Protein AF-A0A8T4GYE0-F1 (afdb_monomer_lite)

Structure (mmCIF, N/CA/C/O backbone):
data_AF-A0A8T4GYE0-F1
#
_entry.id   AF-A0A8T4GYE0-F1
#
loop_
_atom_site.group_PDB
_atom_site.id
_atom_site.type_symbol
_atom_site.label_atom_id
_atom_site.label_alt_id
_atom_site.label_comp_id
_atom_site.label_asym_id
_atom_site.label_entity_id
_atom_site.label_seq_id
_atom_site.pdbx_PDB_ins_code
_atom_site.Cartn_x
_atom_site.Cartn_y
_atom_site.Cartn_z
_atom_site.occupancy
_atom_site.B_iso_or_equiv
_atom_site.auth_seq_id
_atom_site.auth_comp_id
_atom_site.auth_asym_id
_atom_site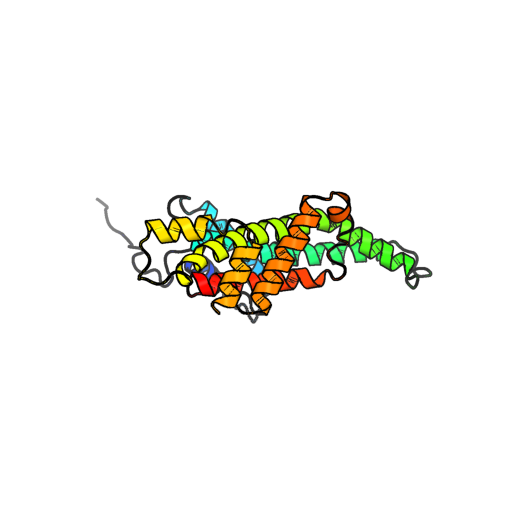.auth_atom_id
_atom_site.pdbx_PDB_model_num
ATOM 1 N N . MET A 1 1 ? -53.471 17.411 -6.008 1.00 41.09 1 MET A N 1
ATOM 2 C CA . MET A 1 1 ? -54.136 16.739 -7.132 1.00 41.09 1 MET A CA 1
ATOM 3 C C . MET A 1 1 ? -53.246 16.903 -8.352 1.00 41.09 1 MET A C 1
ATOM 5 O O . MET A 1 1 ? -53.321 17.937 -9.009 1.00 41.09 1 MET A O 1
ATOM 9 N N . ASP A 1 2 ? -52.316 15.998 -8.626 1.00 43.53 2 ASP A N 1
ATOM 10 C CA . ASP A 1 2 ? -51.990 14.760 -7.894 1.00 43.53 2 ASP A CA 1
ATOM 11 C C . ASP A 1 2 ? -50.452 14.740 -7.711 1.00 43.53 2 ASP A C 1
ATOM 13 O O . ASP A 1 2 ? -49.749 15.198 -8.613 1.00 43.53 2 ASP A O 1
ATOM 17 N N . ASP A 1 3 ? -49.844 14.447 -6.555 1.00 43.72 3 ASP A N 1
ATOM 18 C CA . ASP A 1 3 ? -50.162 13.545 -5.423 1.00 43.72 3 ASP A CA 1
ATOM 19 C C . ASP A 1 3 ? -49.924 12.059 -5.805 1.00 43.72 3 ASP A C 1
ATOM 21 O O . ASP A 1 3 ? -50.331 11.667 -6.893 1.00 43.72 3 ASP A O 1
ATOM 25 N N . ASP A 1 4 ? -49.309 11.252 -4.914 1.00 42.09 4 ASP A N 1
ATOM 26 C CA . ASP A 1 4 ? -48.912 9.823 -5.092 1.00 42.09 4 ASP A CA 1
ATOM 27 C C . ASP A 1 4 ? -47.858 9.529 -6.205 1.00 42.09 4 ASP A C 1
ATOM 29 O O . ASP A 1 4 ? -48.049 9.912 -7.353 1.00 42.09 4 ASP A O 1
ATOM 33 N N . ARG A 1 5 ? -46.743 8.788 -6.032 1.00 40.75 5 ARG A N 1
ATOM 34 C CA . ARG A 1 5 ? -46.023 8.094 -4.923 1.00 40.75 5 ARG A CA 1
ATOM 35 C C . ARG A 1 5 ? -44.501 8.238 -5.205 1.00 40.75 5 ARG A C 1
ATOM 37 O O . ARG A 1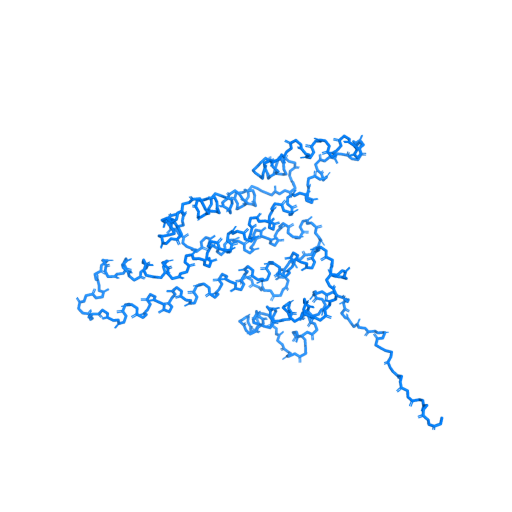 5 ? -44.157 8.489 -6.355 1.00 40.75 5 ARG A O 1
ATOM 44 N N . GLN A 1 6 ? -43.533 8.213 -4.285 1.00 45.72 6 GLN A N 1
ATOM 45 C CA . GLN A 1 6 ? -43.269 7.386 -3.092 1.00 45.72 6 GLN A CA 1
ATOM 46 C C . GLN A 1 6 ? -42.737 5.962 -3.385 1.00 45.72 6 GLN A C 1
ATOM 48 O O . GLN A 1 6 ? -43.514 5.058 -3.664 1.00 45.72 6 GLN A O 1
ATOM 53 N N . GLU A 1 7 ? -41.417 5.825 -3.252 1.00 34.25 7 GLU A N 1
ATOM 54 C CA . GLU A 1 7 ? -40.578 4.692 -2.803 1.00 34.25 7 GLU A CA 1
ATOM 55 C C . GLU A 1 7 ? -39.367 5.463 -2.207 1.00 34.25 7 GLU A C 1
ATOM 57 O O . GLU A 1 7 ? -38.762 6.261 -2.917 1.00 34.25 7 GLU A O 1
ATOM 62 N N . ASP A 1 8 ? -39.184 5.624 -0.890 1.00 40.47 8 ASP A N 1
ATOM 63 C CA . ASP A 1 8 ? -38.889 4.616 0.145 1.00 40.47 8 ASP A CA 1
ATOM 64 C C . ASP A 1 8 ? -37.798 3.623 -0.295 1.00 40.47 8 ASP A C 1
ATOM 66 O O . ASP A 1 8 ? -38.023 2.422 -0.370 1.00 40.47 8 ASP A O 1
ATOM 70 N N . ASP A 1 9 ? -36.580 4.140 -0.514 1.00 40.44 9 ASP A N 1
ATOM 71 C CA . ASP A 1 9 ? -35.322 3.362 -0.573 1.00 40.44 9 ASP A CA 1
ATOM 72 C C . ASP A 1 9 ? -34.879 2.899 0.841 1.00 40.44 9 ASP A C 1
ATOM 74 O O . ASP A 1 9 ? -33.711 2.938 1.228 1.00 40.44 9 ASP A O 1
ATOM 78 N N . SER A 1 10 ? -35.843 2.477 1.664 1.00 46.28 10 SER A N 1
ATOM 79 C CA . SER A 1 10 ? -35.623 1.941 3.009 1.00 46.28 10 SER A CA 1
ATOM 80 C C . SER A 1 10 ? -35.606 0.410 2.991 1.00 46.28 10 SER A C 1
ATOM 82 O O . SER A 1 10 ? -36.453 -0.208 3.627 1.00 46.28 10 SER A O 1
ATOM 84 N N . ASP A 1 11 ? -34.691 -0.170 2.211 1.00 42.91 11 ASP A N 1
ATOM 85 C CA . ASP A 1 11 ? -34.199 -1.559 2.312 1.00 42.91 11 ASP A CA 1
ATOM 86 C C . ASP A 1 11 ? -33.058 -1.761 1.284 1.00 42.91 11 ASP A C 1
ATOM 88 O O . ASP A 1 11 ? -33.163 -2.524 0.323 1.00 42.91 11 ASP A O 1
ATOM 92 N N . SER A 1 12 ? -31.940 -1.046 1.468 1.00 54.72 12 SER A N 1
ATOM 93 C CA . SER A 1 12 ? -30.690 -1.416 0.792 1.00 54.72 12 SER A CA 1
ATOM 94 C C . SER A 1 12 ? -30.214 -2.762 1.346 1.00 54.72 12 SER A C 1
ATOM 96 O O . SER A 1 12 ? -29.983 -2.886 2.547 1.00 54.72 12 SER A O 1
ATOM 98 N N . GLU A 1 13 ? -30.038 -3.764 0.479 1.00 76.56 13 GLU A N 1
ATOM 99 C CA . GLU A 1 13 ? -29.434 -5.064 0.837 1.00 76.56 13 GLU A CA 1
ATOM 100 C C . GLU A 1 13 ? -27.974 -4.915 1.313 1.00 76.56 13 GLU A C 1
ATOM 102 O O . GLU A 1 13 ? -27.438 -5.775 2.012 1.00 76.56 13 GLU A O 1
ATOM 107 N N . TYR A 1 14 ? -27.349 -3.790 0.964 1.00 79.62 14 TYR A N 1
ATOM 108 C CA . TYR A 1 14 ? -25.969 -3.440 1.269 1.00 79.62 14 TYR A CA 1
ATOM 109 C C . TYR A 1 14 ? -25.906 -2.396 2.389 1.00 79.62 14 TYR A C 1
ATOM 111 O O . TYR A 1 14 ? -26.784 -1.525 2.447 1.00 79.62 14 TYR A O 1
ATOM 119 N N . PRO A 1 15 ? -24.876 -2.430 3.254 1.00 79.75 15 PRO A N 1
ATOM 120 C CA . PRO A 1 15 ? -24.679 -1.371 4.232 1.00 79.75 15 PRO A CA 1
ATOM 121 C C . PRO A 1 15 ? -24.452 -0.016 3.525 1.00 79.75 15 PRO A C 1
ATOM 123 O O . PRO A 1 15 ? -23.982 0.011 2.383 1.00 79.75 15 PRO A O 1
ATOM 126 N N . PRO A 1 16 ? -24.825 1.112 4.156 1.00 87.06 16 PRO A N 1
ATOM 127 C CA . PRO A 1 16 ? -24.768 2.444 3.551 1.00 87.06 16 PRO A CA 1
ATOM 128 C C . PRO A 1 16 ? -23.353 3.049 3.625 1.00 87.06 16 PRO A C 1
ATOM 130 O O . PRO A 1 16 ? -23.202 4.209 3.990 1.00 87.06 16 PRO A O 1
ATOM 133 N N . ASP A 1 17 ? -22.340 2.246 3.306 1.00 91.31 17 ASP A N 1
ATOM 134 C CA . ASP A 1 17 ? -20.914 2.570 3.391 1.00 91.31 17 ASP A CA 1
ATOM 135 C C . ASP A 1 17 ? -20.187 2.258 2.068 1.00 91.31 17 ASP A C 1
ATOM 137 O O . ASP A 1 17 ? -20.778 1.742 1.109 1.00 91.31 17 ASP A O 1
ATOM 141 N N . VAL A 1 18 ? -18.888 2.549 1.999 1.00 92.31 18 VAL A N 1
ATOM 142 C CA . VAL A 1 18 ? -18.060 2.290 0.814 1.00 92.31 18 VAL A CA 1
ATOM 143 C C . VAL A 1 18 ? -17.979 0.802 0.440 1.00 92.31 18 VAL A C 1
ATOM 145 O O . VAL A 1 18 ? -17.949 0.483 -0.752 1.00 92.31 18 VAL A O 1
ATOM 148 N N . HIS A 1 19 ? -17.998 -0.122 1.407 1.00 90.94 19 HIS A N 1
ATOM 149 C CA . HIS A 1 19 ? -17.932 -1.566 1.147 1.00 90.94 19 HIS A CA 1
ATOM 150 C C . HIS A 1 19 ? -19.237 -2.044 0.498 1.00 90.94 19 HIS A C 1
ATOM 152 O O . HIS A 1 19 ? -19.215 -2.740 -0.522 1.00 90.94 19 HIS A O 1
ATOM 158 N N . GLY A 1 20 ? -20.378 -1.618 1.042 1.00 89.94 20 GLY A N 1
ATOM 159 C CA . GLY A 1 20 ? -21.702 -1.856 0.483 1.00 89.94 20 GLY A CA 1
ATOM 160 C C . GLY A 1 20 ? -21.889 -1.195 -0.879 1.00 89.94 20 GLY A C 1
ATOM 161 O O . GLY A 1 20 ? -22.417 -1.829 -1.798 1.00 89.94 20 GLY A O 1
ATOM 162 N N . TYR A 1 21 ? -21.381 0.027 -1.063 1.00 91.94 21 TYR A N 1
ATOM 163 C CA . TYR A 1 21 ? -21.394 0.703 -2.358 1.00 91.94 21 TYR A CA 1
ATOM 164 C C . TYR A 1 21 ? -20.615 -0.093 -3.411 1.00 91.94 21 TYR A C 1
ATOM 166 O O . TYR A 1 21 ? -21.188 -0.440 -4.446 1.00 91.94 21 TYR A O 1
ATOM 174 N N . VAL A 1 22 ? -19.354 -0.449 -3.141 1.00 91.69 22 VAL A N 1
ATOM 175 C CA . VAL A 1 22 ? -18.510 -1.249 -4.049 1.00 91.69 22 VAL A CA 1
ATOM 176 C C . VAL A 1 22 ? -19.168 -2.588 -4.376 1.00 91.69 22 VAL A C 1
ATOM 178 O O . VAL A 1 22 ? -19.291 -2.940 -5.552 1.00 91.69 22 VAL A O 1
ATOM 181 N N . ARG A 1 23 ? -19.675 -3.300 -3.366 1.00 89.31 23 ARG A N 1
ATOM 182 C CA . ARG A 1 23 ? -20.363 -4.580 -3.559 1.00 89.31 23 ARG A CA 1
ATOM 183 C C . ARG A 1 23 ? -21.599 -4.444 -4.449 1.00 89.31 23 ARG A C 1
ATOM 185 O O . ARG A 1 23 ? -21.742 -5.194 -5.411 1.00 89.31 23 ARG A O 1
ATOM 192 N N . SER A 1 24 ? -22.434 -3.429 -4.215 1.00 91.62 24 SER A N 1
ATOM 193 C CA . SER A 1 24 ? -23.618 -3.155 -5.044 1.00 91.62 24 SER A CA 1
ATOM 194 C C . SER A 1 24 ? -23.276 -2.846 -6.512 1.00 91.62 24 SER A C 1
ATOM 196 O O . SER A 1 24 ? -24.117 -3.026 -7.398 1.00 91.62 24 SER A O 1
ATOM 198 N N . ARG A 1 25 ? -22.051 -2.370 -6.792 1.00 91.88 25 ARG A N 1
ATOM 199 C CA . ARG A 1 25 ? -21.543 -2.149 -8.154 1.00 91.88 25 ARG A CA 1
ATOM 200 C C . ARG A 1 25 ? -21.067 -3.456 -8.789 1.00 91.88 25 ARG A C 1
ATOM 202 O O . ARG A 1 25 ? -21.468 -3.714 -9.922 1.00 91.88 25 ARG A O 1
ATOM 209 N N . LEU A 1 26 ? -20.297 -4.278 -8.072 1.00 89.62 26 LEU A N 1
ATOM 210 C CA . LEU A 1 26 ? -19.863 -5.610 -8.527 1.00 89.62 26 LEU A CA 1
ATOM 211 C C . LEU A 1 26 ? -21.066 -6.502 -8.875 1.00 89.62 26 LEU A C 1
ATOM 213 O O . LEU A 1 26 ? -21.168 -6.984 -10.005 1.00 89.62 26 LEU A O 1
ATOM 217 N N . ASP A 1 27 ? -22.033 -6.615 -7.958 1.00 89.62 27 ASP A N 1
ATOM 218 C CA . ASP A 1 27 ? -23.248 -7.424 -8.139 1.00 89.62 27 ASP A CA 1
ATOM 219 C C . ASP A 1 27 ? -24.117 -6.922 -9.313 1.00 89.62 27 ASP A C 1
ATOM 221 O O . ASP A 1 27 ? -24.745 -7.715 -10.018 1.00 89.62 27 ASP A O 1
ATOM 225 N N . ARG A 1 28 ? -24.130 -5.605 -9.579 1.00 90.62 28 ARG A N 1
ATOM 226 C CA . ARG A 1 28 ? -24.882 -4.997 -10.695 1.00 90.62 28 ARG A CA 1
ATOM 227 C C . ARG A 1 28 ? -24.269 -5.274 -12.065 1.00 90.62 28 ARG A C 1
ATOM 229 O O . ARG A 1 28 ? -25.018 -5.488 -13.016 1.00 90.62 28 ARG A O 1
ATOM 236 N N . GLU A 1 29 ? -22.944 -5.233 -12.174 1.00 89.81 29 GLU A N 1
ATOM 237 C CA . GLU A 1 29 ? -22.233 -5.576 -13.416 1.00 89.81 29 GLU A CA 1
ATOM 238 C C . GLU A 1 29 ? -22.075 -7.104 -13.580 1.00 89.81 29 GLU A C 1
ATOM 240 O O . GLU A 1 29 ? -21.721 -7.582 -14.657 1.00 89.81 29 GLU A O 1
ATOM 245 N N . GLY A 1 30 ? -22.383 -7.885 -12.535 1.00 86.44 30 GLY A N 1
ATOM 246 C CA . GLY A 1 30 ? -22.263 -9.344 -12.528 1.00 86.44 30 GLY A CA 1
ATOM 247 C C . GLY A 1 30 ? -20.813 -9.831 -12.488 1.00 86.44 30 GLY A C 1
ATOM 248 O O . GLY A 1 30 ? -20.533 -10.937 -12.954 1.00 86.44 30 GLY A O 1
ATOM 249 N N . LEU A 1 31 ? -19.895 -9.005 -11.975 1.00 85.19 31 LEU A N 1
ATOM 250 C CA . LEU A 1 31 ? -18.472 -9.320 -11.895 1.00 85.19 31 LEU A CA 1
ATOM 251 C C . LEU A 1 31 ? -18.155 -10.070 -10.601 1.00 85.19 31 LEU A C 1
ATOM 253 O O . LEU A 1 31 ? -18.397 -9.575 -9.504 1.00 85.19 31 LEU A O 1
ATOM 257 N N . ASN A 1 32 ? -17.559 -11.251 -10.756 1.00 76.94 32 ASN A N 1
ATOM 258 C CA . ASN A 1 32 ? -16.949 -12.009 -9.673 1.00 76.94 32 ASN A CA 1
ATOM 259 C C . ASN A 1 32 ? -15.428 -11.802 -9.701 1.00 76.94 32 ASN A C 1
ATOM 261 O O . ASN A 1 32 ? -14.797 -11.897 -10.757 1.00 76.94 32 ASN A O 1
ATOM 265 N N . THR A 1 33 ? -14.853 -11.544 -8.534 1.00 73.94 33 THR A N 1
ATOM 266 C CA . THR A 1 33 ? -13.449 -11.170 -8.327 1.00 73.94 33 THR A CA 1
ATOM 267 C C . THR A 1 33 ? -12.506 -12.301 -8.724 1.00 73.94 33 THR A C 1
ATOM 269 O O . THR A 1 33 ? -11.499 -12.053 -9.379 1.00 73.94 33 THR A O 1
ATOM 272 N N . SER A 1 34 ? -12.893 -13.551 -8.460 1.00 76.25 34 SER A N 1
ATOM 273 C CA . SER A 1 34 ? -12.111 -14.733 -8.838 1.00 76.25 34 SER A CA 1
ATOM 274 C C . SER A 1 34 ? -12.220 -15.104 -10.330 1.00 76.25 34 SER A C 1
ATOM 276 O O . SER A 1 34 ? -11.340 -15.785 -10.854 1.00 76.25 34 SER A O 1
ATOM 278 N N . ASP A 1 35 ? -13.288 -14.689 -11.028 1.00 79.19 35 ASP A N 1
ATOM 279 C CA . ASP A 1 35 ? -13.499 -15.008 -12.455 1.00 79.19 35 ASP A CA 1
ATOM 280 C C . ASP A 1 35 ? -12.916 -13.929 -13.389 1.00 79.19 35 ASP A C 1
ATOM 282 O O . ASP A 1 35 ? -12.396 -14.246 -14.461 1.00 79.19 35 ASP A O 1
ATOM 286 N N . HIS A 1 36 ? -12.993 -12.655 -12.986 1.00 81.00 36 HIS A N 1
ATOM 287 C CA . HIS A 1 36 ? -12.570 -11.490 -13.772 1.00 81.00 36 HIS A CA 1
ATOM 288 C C . HIS A 1 36 ? -11.758 -10.482 -12.923 1.00 81.00 36 HIS A C 1
ATOM 290 O O . HIS A 1 36 ? -12.155 -9.320 -12.812 1.00 81.00 36 HIS A O 1
ATOM 296 N N . PRO A 1 37 ? -10.606 -10.872 -12.337 1.00 77.88 37 PRO A N 1
ATOM 297 C CA . PRO A 1 37 ? -9.916 -10.084 -11.304 1.00 77.88 37 PRO A CA 1
ATOM 298 C C . PRO A 1 37 ? -9.511 -8.672 -11.745 1.00 77.88 37 PRO A C 1
ATOM 300 O O . PRO A 1 37 ? -9.660 -7.724 -10.979 1.00 77.88 37 PRO A O 1
ATOM 303 N N . ARG A 1 38 ? -9.063 -8.492 -12.997 1.00 78.88 38 ARG A N 1
ATOM 304 C CA . ARG A 1 38 ? -8.711 -7.160 -13.527 1.00 78.88 38 ARG A CA 1
ATOM 305 C C . ARG A 1 38 ? -9.936 -6.256 -13.694 1.00 78.88 38 ARG A C 1
ATOM 307 O O . ARG A 1 38 ? -9.927 -5.132 -13.214 1.00 78.88 38 ARG A O 1
ATOM 314 N N . GLU A 1 39 ? -11.004 -6.762 -14.314 1.00 85.44 39 GLU A N 1
ATOM 315 C CA . GLU A 1 39 ? -12.244 -5.995 -14.525 1.00 85.44 39 GLU A CA 1
ATOM 316 C C . GLU A 1 39 ? -12.942 -5.672 -13.192 1.00 85.44 39 GLU A C 1
ATOM 318 O O . GLU A 1 39 ? -13.525 -4.599 -13.037 1.00 85.44 39 GLU A O 1
ATOM 323 N N . ALA A 1 40 ? -12.853 -6.580 -12.213 1.00 86.12 40 ALA A N 1
ATOM 324 C CA . ALA A 1 40 ? -13.320 -6.350 -10.852 1.00 86.12 40 ALA A CA 1
ATOM 325 C C . ALA A 1 40 ? -12.488 -5.266 -10.145 1.00 86.12 40 ALA A C 1
ATOM 327 O O . ALA A 1 40 ? -13.076 -4.338 -9.597 1.00 86.12 40 ALA A O 1
ATOM 328 N N . SER A 1 41 ? -11.153 -5.328 -10.213 1.00 85.06 41 SER A N 1
ATOM 329 C CA . SER A 1 41 ? -10.251 -4.316 -9.637 1.00 85.06 41 SER A CA 1
ATOM 330 C C . SER A 1 41 ? -10.512 -2.912 -10.206 1.00 85.06 41 SER A C 1
ATOM 332 O O . SER A 1 41 ? -10.742 -1.972 -9.443 1.00 85.06 41 SER A O 1
ATOM 334 N N . ASP A 1 42 ? -10.625 -2.786 -11.536 1.00 87.81 42 ASP A N 1
ATOM 335 C CA . ASP A 1 42 ? -10.986 -1.530 -12.215 1.00 87.81 42 ASP A CA 1
ATOM 336 C C . ASP A 1 42 ? -12.343 -0.978 -11.727 1.00 87.81 42 ASP A C 1
ATOM 338 O O . ASP A 1 42 ? -12.527 0.234 -11.562 1.00 87.81 42 ASP A O 1
ATOM 342 N N . LEU A 1 43 ? -13.326 -1.858 -11.492 1.00 91.12 43 LEU A N 1
ATOM 343 C CA . LEU A 1 43 ? -14.633 -1.458 -10.970 1.00 91.12 43 LEU A CA 1
ATOM 344 C C . LEU A 1 43 ? -14.575 -1.071 -9.486 1.00 91.12 43 LEU A C 1
ATOM 346 O O . LEU A 1 43 ? -15.289 -0.149 -9.092 1.00 91.12 43 LEU A O 1
ATOM 350 N N . ILE A 1 44 ? -13.738 -1.729 -8.681 1.00 91.75 44 ILE A N 1
ATOM 351 C CA . ILE A 1 44 ? -13.528 -1.430 -7.258 1.00 91.75 44 ILE A CA 1
ATOM 352 C C . ILE A 1 44 ? -12.862 -0.058 -7.095 1.00 91.75 44 ILE A C 1
ATOM 354 O O . ILE A 1 44 ? -13.404 0.775 -6.365 1.00 91.75 44 ILE A O 1
ATOM 358 N N . GLU A 1 45 ? -11.767 0.231 -7.815 1.00 90.56 45 GLU A N 1
ATOM 359 C CA . GLU A 1 45 ? -11.115 1.556 -7.802 1.00 90.56 45 GLU A CA 1
ATOM 360 C C . GLU A 1 45 ? -12.114 2.652 -8.190 1.00 90.56 45 GLU A C 1
ATOM 362 O O . GLU A 1 45 ? -12.251 3.679 -7.511 1.00 90.56 45 GLU A O 1
ATOM 367 N N . LYS A 1 46 ? -12.863 2.416 -9.272 1.00 92.88 46 LYS A N 1
ATOM 368 C CA . LYS A 1 46 ? -13.869 3.354 -9.757 1.00 92.88 46 LYS A CA 1
ATOM 369 C C . LYS A 1 46 ? -15.008 3.548 -8.763 1.00 92.88 46 LYS A C 1
ATOM 371 O O . LYS A 1 46 ? -15.438 4.680 -8.577 1.00 92.88 46 LYS A O 1
ATOM 376 N N . ALA A 1 47 ? -15.510 2.488 -8.136 1.00 92.88 47 ALA A N 1
ATOM 377 C CA . ALA A 1 47 ? -16.603 2.579 -7.175 1.00 92.88 47 ALA A CA 1
ATOM 378 C C . ALA A 1 47 ? -16.165 3.283 -5.880 1.00 92.88 47 ALA A C 1
ATOM 380 O O . ALA A 1 47 ? -16.885 4.157 -5.403 1.00 92.88 47 ALA A O 1
ATOM 381 N N . ALA A 1 48 ? -14.967 2.991 -5.367 1.00 92.19 48 ALA A N 1
ATOM 382 C CA . ALA A 1 48 ? -14.375 3.713 -4.239 1.00 92.19 48 ALA A CA 1
ATOM 383 C C . ALA A 1 48 ? -14.164 5.206 -4.567 1.00 92.19 48 ALA A C 1
ATOM 385 O O . ALA A 1 48 ? -14.452 6.076 -3.748 1.00 92.19 48 ALA A O 1
ATOM 386 N N . SER A 1 49 ? -13.734 5.520 -5.795 1.00 91.00 49 SER A N 1
ATOM 387 C CA . SER A 1 49 ? -13.571 6.902 -6.269 1.00 91.00 49 SER A CA 1
ATOM 388 C C . SER A 1 49 ? -14.905 7.634 -6.470 1.00 91.00 49 SER A C 1
ATOM 390 O O . SER A 1 49 ? -15.026 8.793 -6.076 1.00 91.00 49 SER A O 1
ATOM 392 N N . ASP A 1 50 ? -15.905 6.970 -7.063 1.00 92.94 50 ASP A N 1
ATOM 393 C CA . ASP A 1 50 ? -17.272 7.484 -7.229 1.00 92.94 50 ASP A CA 1
ATOM 394 C C . ASP A 1 50 ? -17.876 7.808 -5.844 1.00 92.94 50 ASP A C 1
ATOM 396 O O . ASP A 1 50 ? -18.468 8.872 -5.672 1.00 92.94 50 ASP A O 1
ATOM 400 N N . TYR A 1 51 ? -17.681 6.941 -4.840 1.00 92.81 51 TYR A N 1
ATOM 401 C CA . TYR A 1 51 ? -18.213 7.116 -3.482 1.00 92.81 51 TYR A CA 1
ATOM 402 C C . TYR A 1 51 ? -17.772 8.442 -2.835 1.00 92.81 51 TYR A C 1
ATOM 404 O O . TYR A 1 51 ? -18.620 9.240 -2.444 1.00 92.81 51 TYR A O 1
ATOM 412 N N . ILE A 1 52 ? -16.469 8.755 -2.845 1.00 88.94 52 ILE A N 1
ATOM 413 C CA . ILE A 1 52 ? -15.917 10.028 -2.320 1.00 88.94 52 ILE A CA 1
ATOM 414 C C . ILE A 1 52 ? -16.545 11.261 -2.989 1.00 88.94 52 ILE A C 1
ATOM 416 O O . ILE A 1 52 ? -16.621 12.333 -2.393 1.00 88.94 52 ILE A O 1
ATOM 420 N N . VAL A 1 53 ? -16.938 11.144 -4.260 1.00 88.44 53 VAL A N 1
ATOM 421 C CA . VAL A 1 53 ? -17.494 12.257 -5.043 1.00 88.44 53 VAL A CA 1
ATOM 422 C C . VAL A 1 53 ? -18.979 12.484 -4.742 1.00 88.44 53 VAL A C 1
ATOM 424 O O . VAL A 1 53 ? -19.460 13.608 -4.914 1.00 88.44 53 VAL A O 1
ATOM 427 N N . PHE A 1 54 ? -19.707 11.447 -4.318 1.00 87.81 54 PHE A N 1
ATOM 428 C CA . PHE A 1 54 ? -21.151 11.510 -4.073 1.00 87.81 54 PHE A CA 1
ATOM 429 C C . PHE A 1 54 ? -21.541 11.612 -2.591 1.00 87.81 54 PHE A C 1
ATOM 431 O O . PHE A 1 54 ? -22.603 12.170 -2.311 1.00 87.81 54 PHE A O 1
ATOM 438 N N . THR A 1 55 ? -20.705 11.133 -1.669 1.00 89.06 55 THR A N 1
ATOM 439 C CA . THR A 1 55 ? -20.913 11.218 -0.213 1.00 89.06 55 THR A CA 1
ATOM 440 C C . THR A 1 55 ? -20.370 12.541 0.342 1.00 89.06 55 THR A C 1
ATOM 442 O O . THR A 1 55 ? -19.363 13.062 -0.147 1.00 89.06 55 THR A O 1
ATOM 445 N N . ASP A 1 56 ? -21.020 13.130 1.354 1.00 86.12 56 ASP A N 1
ATOM 446 C CA . ASP A 1 56 ? -20.470 14.313 2.028 1.00 86.12 56 ASP A CA 1
ATOM 447 C C . ASP A 1 56 ? -19.210 13.913 2.818 1.00 86.12 56 ASP A C 1
ATOM 449 O O . ASP A 1 56 ? -19.202 12.922 3.542 1.00 86.12 56 ASP A O 1
ATOM 453 N N . ALA A 1 57 ? -18.129 14.690 2.719 1.00 83.69 57 ALA A N 1
ATOM 454 C CA . ALA A 1 57 ? -16.868 14.382 3.401 1.00 83.69 57 ALA A CA 1
ATOM 455 C C . ALA A 1 57 ? -16.979 14.331 4.942 1.00 83.69 57 ALA A C 1
ATOM 457 O O . ALA A 1 57 ? -16.055 13.844 5.594 1.00 83.69 57 ALA A O 1
ATOM 458 N N . SER A 1 58 ? -18.070 14.853 5.517 1.00 87.19 58 SER A N 1
ATOM 459 C CA . SER A 1 58 ? -18.414 14.747 6.942 1.00 87.19 58 SER A CA 1
ATOM 460 C C . SER A 1 58 ? -19.261 13.521 7.314 1.00 87.19 58 SER A C 1
ATOM 462 O O . SER A 1 58 ? -19.465 13.283 8.503 1.00 87.19 58 SER A O 1
ATOM 464 N N . GLU A 1 59 ? -19.732 12.762 6.323 1.00 89.31 59 GLU A N 1
ATOM 465 C CA . GLU A 1 59 ? -20.463 11.496 6.477 1.00 89.31 59 GLU A CA 1
ATOM 466 C C . GLU A 1 59 ? -19.564 10.268 6.251 1.00 89.31 59 GLU A C 1
ATOM 468 O O . GLU A 1 59 ? -19.904 9.196 6.735 1.00 89.31 59 GLU A O 1
ATOM 473 N N . ILE A 1 60 ? -18.418 10.426 5.573 1.00 91.31 60 ILE A N 1
ATOM 474 C CA . ILE A 1 60 ? -17.424 9.356 5.382 1.00 91.31 60 ILE A CA 1
ATOM 475 C C . ILE A 1 60 ? -16.712 9.065 6.713 1.00 91.31 60 ILE A C 1
ATOM 477 O O . ILE A 1 60 ? -16.052 9.945 7.278 1.00 91.31 60 ILE A O 1
ATOM 481 N N . GLU A 1 61 ? -16.818 7.829 7.192 1.00 92.00 61 GLU A N 1
ATOM 482 C CA . GLU A 1 61 ? -16.162 7.353 8.408 1.00 92.00 61 GLU A CA 1
ATOM 483 C C . GLU A 1 61 ? -14.686 6.968 8.176 1.00 92.00 61 GLU A C 1
ATOM 485 O O . GLU A 1 61 ? -14.208 6.775 7.056 1.00 92.00 61 GLU A O 1
ATOM 490 N N . ASP A 1 62 ? -13.927 6.869 9.267 1.00 91.56 62 ASP A N 1
ATOM 491 C CA . ASP A 1 62 ? -12.471 6.681 9.238 1.00 91.56 62 ASP A CA 1
ATOM 492 C C . ASP A 1 62 ? -12.043 5.372 8.541 1.00 91.56 62 ASP A C 1
ATOM 494 O O . ASP A 1 62 ? -11.147 5.374 7.693 1.00 91.56 62 ASP A O 1
ATOM 498 N N . TYR A 1 63 ? -12.745 4.264 8.803 1.00 93.69 63 TYR A N 1
ATOM 499 C CA . TYR A 1 63 ? -12.486 2.979 8.140 1.00 93.69 63 TYR A CA 1
ATOM 500 C C . TYR A 1 63 ? -12.717 3.034 6.623 1.00 93.69 63 TYR A C 1
ATOM 502 O O . TYR A 1 63 ? -12.076 2.291 5.877 1.00 93.69 63 TYR A O 1
ATOM 510 N N . GLU A 1 64 ? -13.592 3.923 6.146 1.00 94.25 64 GLU A N 1
ATOM 511 C CA . GLU A 1 64 ? -13.887 4.077 4.724 1.00 94.25 64 GLU A CA 1
ATOM 512 C C . GLU A 1 64 ? -12.748 4.807 4.007 1.00 94.25 64 GLU A C 1
ATOM 514 O O . GLU A 1 64 ? -12.299 4.362 2.948 1.00 94.25 64 GLU A O 1
ATOM 519 N N . TYR A 1 65 ? -12.214 5.881 4.605 1.00 92.94 65 TYR A N 1
ATOM 520 C CA . TYR A 1 65 ? -11.015 6.564 4.098 1.00 92.94 65 TYR A CA 1
ATOM 521 C C . TYR A 1 65 ? -9.812 5.617 4.020 1.00 92.94 65 TYR A C 1
ATOM 523 O O . TYR A 1 65 ? -9.058 5.652 3.039 1.00 92.94 65 TYR A O 1
ATOM 531 N N . HIS A 1 66 ? -9.654 4.743 5.014 1.00 94.75 66 HIS A N 1
ATOM 532 C CA . HIS A 1 66 ? -8.626 3.711 5.003 1.00 94.75 66 HIS A CA 1
ATOM 533 C C . HIS A 1 66 ? -8.881 2.672 3.895 1.00 94.75 66 HIS A C 1
ATOM 535 O O . HIS A 1 66 ? -7.993 2.475 3.064 1.00 94.75 66 HIS A O 1
ATOM 541 N N . TYR A 1 67 ? -10.088 2.107 3.767 1.00 94.56 67 TYR A N 1
ATOM 542 C CA . TYR A 1 67 ? -10.447 1.195 2.665 1.00 94.56 67 TYR A CA 1
ATOM 543 C C . TYR A 1 67 ? -10.125 1.790 1.282 1.00 94.56 67 TYR A C 1
ATOM 545 O O . TYR A 1 67 ? -9.424 1.186 0.468 1.00 94.56 67 TYR A O 1
ATOM 553 N N . ILE A 1 68 ? -10.567 3.027 1.041 1.00 93.31 68 ILE A N 1
ATOM 554 C CA . ILE A 1 68 ? -10.297 3.793 -0.184 1.00 93.31 68 ILE A CA 1
ATOM 555 C C . ILE A 1 68 ? -8.789 3.915 -0.443 1.00 93.31 68 ILE A C 1
ATOM 557 O O . ILE A 1 68 ? -8.327 3.781 -1.580 1.00 93.31 68 ILE A O 1
ATOM 561 N N . THR A 1 69 ? -8.013 4.188 0.606 1.00 94.38 69 THR A N 1
ATOM 562 C CA . THR A 1 69 ? -6.558 4.353 0.521 1.00 94.38 69 THR A CA 1
ATOM 563 C C . THR A 1 69 ? -5.863 3.031 0.198 1.00 94.38 69 THR A C 1
ATOM 565 O O . THR A 1 69 ? -4.977 3.015 -0.656 1.00 94.38 69 THR A O 1
ATOM 568 N N . ALA A 1 70 ? -6.302 1.921 0.797 1.00 94.69 70 ALA A N 1
ATOM 569 C CA . ALA A 1 70 ? -5.816 0.574 0.506 1.00 94.69 70 ALA A CA 1
ATOM 570 C C . ALA A 1 70 ? -6.082 0.184 -0.964 1.00 94.69 70 ALA A C 1
ATOM 572 O O . ALA A 1 70 ? -5.140 -0.093 -1.711 1.00 94.69 70 ALA A O 1
ATOM 573 N N . VAL A 1 71 ? -7.331 0.305 -1.434 1.00 92.81 71 VAL A N 1
ATOM 574 C CA . VAL A 1 71 ? -7.711 0.084 -2.847 1.00 92.81 71 VAL A CA 1
ATOM 575 C C . VAL A 1 71 ? -6.836 0.904 -3.803 1.00 92.81 71 VAL A C 1
ATOM 577 O O . VAL A 1 71 ? -6.309 0.387 -4.794 1.00 92.81 71 VAL A O 1
ATOM 580 N N . ARG A 1 72 ? -6.634 2.190 -3.496 1.00 92.31 72 ARG A N 1
ATOM 581 C CA . ARG A 1 72 ? -5.818 3.089 -4.320 1.00 92.31 72 ARG A CA 1
ATOM 582 C C . ARG A 1 72 ? -4.340 2.698 -4.341 1.00 92.31 72 ARG A C 1
ATOM 584 O O . ARG A 1 72 ? -3.700 2.840 -5.381 1.00 92.31 72 ARG A O 1
ATOM 591 N N . ILE A 1 73 ? -3.796 2.217 -3.224 1.00 94.50 73 ILE A N 1
ATOM 592 C CA . ILE A 1 73 ? -2.422 1.708 -3.147 1.00 94.50 73 ILE A CA 1
ATOM 593 C C . ILE A 1 73 ? -2.262 0.487 -4.057 1.00 94.50 73 ILE A C 1
ATOM 595 O O . ILE A 1 73 ? -1.372 0.502 -4.906 1.00 94.50 73 ILE A O 1
ATOM 599 N N . ALA A 1 74 ? -3.147 -0.509 -3.956 1.00 91.62 74 ALA A N 1
ATOM 600 C CA . ALA A 1 74 ? -3.100 -1.703 -4.804 1.00 91.62 74 ALA A CA 1
ATOM 601 C C . ALA A 1 74 ? -3.225 -1.364 -6.301 1.00 91.62 74 ALA A C 1
ATOM 603 O O . ALA A 1 74 ? -2.422 -1.822 -7.114 1.00 91.62 74 ALA A O 1
ATOM 604 N N . THR A 1 75 ? -4.156 -0.477 -6.668 1.00 90.00 75 THR A N 1
ATOM 605 C CA . THR A 1 75 ? -4.327 -0.064 -8.074 1.00 90.00 75 THR A CA 1
ATOM 606 C C . THR A 1 75 ? -3.100 0.682 -8.604 1.00 90.00 75 THR A C 1
ATOM 608 O O . THR A 1 75 ? -2.649 0.445 -9.726 1.00 90.00 75 THR A O 1
ATOM 611 N N . MET A 1 76 ? -2.498 1.556 -7.790 1.00 92.56 76 MET A N 1
ATOM 612 C CA . MET A 1 76 ? -1.267 2.252 -8.167 1.00 92.56 76 MET A CA 1
ATOM 613 C C . MET A 1 76 ? -0.055 1.325 -8.283 1.00 92.56 76 MET A C 1
ATOM 615 O O . MET A 1 76 ? 0.849 1.641 -9.057 1.00 92.56 76 MET A O 1
ATOM 619 N N . ILE A 1 77 ? -0.021 0.208 -7.554 1.00 92.56 77 ILE A N 1
ATOM 620 C CA . ILE A 1 77 ? 1.011 -0.821 -7.704 1.00 92.56 77 ILE A CA 1
ATOM 621 C C . ILE A 1 77 ? 0.880 -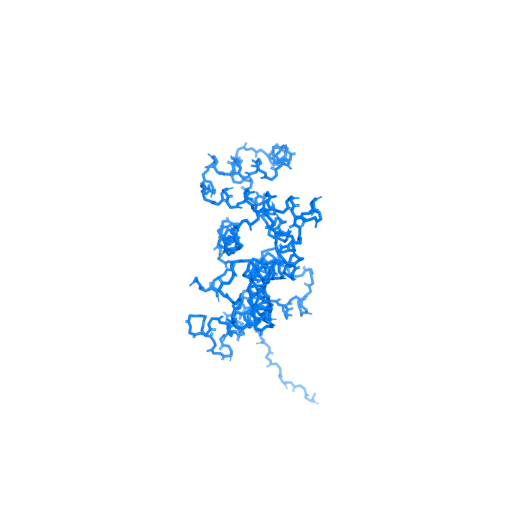1.487 -9.079 1.00 92.56 77 ILE A C 1
ATOM 623 O O . ILE A 1 77 ? 1.798 -1.349 -9.888 1.00 92.56 77 ILE A O 1
ATOM 627 N N . GLY A 1 78 ? -0.281 -2.068 -9.408 1.00 89.25 78 GLY A N 1
ATOM 628 C CA . GLY A 1 78 ? -0.504 -2.727 -10.705 1.00 89.25 78 GLY A CA 1
ATOM 629 C C . GLY A 1 78 ? -0.316 -1.787 -11.906 1.00 89.25 78 GLY A C 1
ATOM 630 O O . GLY A 1 78 ? 0.404 -2.101 -12.852 1.00 89.25 78 GLY A O 1
ATOM 631 N N . ALA A 1 79 ? -0.841 -0.558 -11.829 1.00 88.56 79 ALA A N 1
ATOM 632 C CA . ALA A 1 79 ? -0.621 0.470 -12.856 1.00 88.56 79 ALA A CA 1
ATOM 633 C C . ALA A 1 79 ? 0.834 0.991 -12.919 1.00 88.56 79 ALA A C 1
ATOM 635 O O . ALA A 1 79 ? 1.198 1.725 -13.848 1.00 88.56 79 ALA A O 1
ATOM 636 N N . GLY A 1 80 ? 1.653 0.678 -11.911 1.00 90.56 80 GLY A N 1
ATOM 637 C CA . GLY A 1 80 ? 3.101 0.847 -11.912 1.00 90.56 80 GLY A CA 1
ATOM 638 C C . GLY A 1 80 ? 3.795 -0.294 -12.653 1.00 90.56 80 GLY A C 1
ATOM 639 O O . GLY A 1 80 ? 4.605 -0.021 -13.536 1.00 90.56 80 GLY A O 1
ATOM 640 N N . GLU A 1 81 ? 3.443 -1.545 -12.352 1.00 90.25 81 GLU A N 1
ATOM 641 C CA . GLU A 1 81 ? 3.980 -2.737 -13.024 1.00 90.25 81 GLU A CA 1
ATOM 642 C C . GLU A 1 81 ? 3.724 -2.717 -14.536 1.00 90.25 81 GLU A C 1
ATOM 644 O O . GLU A 1 81 ? 4.667 -2.873 -15.313 1.00 90.25 81 GLU A O 1
ATOM 649 N N . ASP A 1 82 ? 2.489 -2.430 -14.964 1.00 89.94 82 ASP A N 1
ATOM 650 C CA . ASP A 1 82 ? 2.132 -2.340 -16.388 1.00 89.94 82 ASP A CA 1
ATOM 651 C C . ASP A 1 82 ? 3.014 -1.311 -17.124 1.00 89.94 82 ASP A C 1
ATOM 653 O O . ASP A 1 82 ? 3.542 -1.588 -18.201 1.00 89.94 82 ASP A O 1
ATOM 657 N N . LYS A 1 83 ? 3.255 -0.136 -16.519 1.00 91.62 83 LYS A N 1
ATOM 658 C CA . LYS A 1 83 ? 4.122 0.915 -17.094 1.00 91.62 83 LYS A CA 1
ATOM 659 C C . LYS A 1 83 ? 5.600 0.555 -17.074 1.00 91.62 83 LYS A C 1
ATOM 661 O O . LYS A 1 83 ? 6.342 0.981 -17.958 1.00 91.62 83 LYS A O 1
ATOM 666 N N . PHE A 1 84 ? 6.047 -0.178 -16.057 1.00 91.50 84 PHE A N 1
ATOM 667 C CA . PHE A 1 84 ? 7.412 -0.686 -15.995 1.00 91.50 84 PHE A CA 1
ATOM 668 C C . PHE A 1 84 ? 7.667 -1.659 -17.149 1.00 91.50 84 PHE A C 1
ATOM 670 O O . PHE A 1 84 ? 8.646 -1.497 -17.879 1.00 91.50 84 PHE A O 1
ATOM 677 N N . GLN A 1 85 ? 6.753 -2.615 -17.343 1.00 89.44 85 GLN A N 1
ATOM 678 C CA . GLN A 1 85 ? 6.816 -3.605 -18.415 1.00 89.44 85 GLN A CA 1
ATOM 679 C C . GLN A 1 85 ? 6.714 -2.934 -19.790 1.00 89.44 85 GLN A C 1
ATOM 681 O O . GLN A 1 85 ? 7.613 -3.122 -20.607 1.00 89.44 85 GLN A O 1
ATOM 686 N N . GLU A 1 86 ? 5.714 -2.072 -20.017 1.00 91.75 86 GLU A N 1
ATOM 687 C CA . GLU A 1 86 ? 5.553 -1.306 -21.265 1.00 91.75 86 GLU A CA 1
ATOM 688 C C . GLU A 1 86 ? 6.834 -0.537 -21.621 1.00 91.75 86 GLU A C 1
ATOM 690 O O . GLU A 1 86 ? 7.332 -0.636 -22.745 1.00 91.75 86 GLU A O 1
ATOM 695 N N . GLN A 1 87 ? 7.419 0.188 -20.660 1.00 89.56 87 GLN A N 1
ATOM 696 C CA . GLN A 1 87 ? 8.600 1.004 -20.927 1.00 89.56 87 GLN A CA 1
ATOM 697 C C . GLN A 1 87 ? 9.861 0.166 -21.178 1.00 89.56 87 GLN A C 1
ATOM 699 O O . GLN A 1 87 ? 10.669 0.530 -22.041 1.00 89.56 87 GLN A O 1
ATOM 704 N N . ALA A 1 88 ? 10.044 -0.933 -20.439 1.00 86.88 88 ALA A N 1
ATOM 705 C CA . ALA A 1 88 ? 11.169 -1.844 -20.619 1.00 86.88 88 ALA A CA 1
ATOM 706 C C . ALA A 1 88 ? 11.077 -2.591 -21.961 1.00 86.88 88 ALA A C 1
ATOM 708 O O . ALA A 1 88 ? 12.078 -2.694 -22.675 1.00 86.88 88 ALA A O 1
ATOM 709 N N . GLU A 1 89 ? 9.883 -3.052 -22.347 1.00 88.00 89 GLU A N 1
ATOM 710 C CA . GLU A 1 89 ? 9.629 -3.685 -23.644 1.00 88.00 89 GLU A CA 1
ATOM 711 C C . GLU A 1 89 ? 9.792 -2.706 -24.812 1.00 88.00 89 GLU A C 1
ATOM 713 O O . GLU A 1 89 ? 10.454 -3.051 -25.795 1.00 88.00 89 GLU A O 1
ATOM 718 N N . GLU A 1 90 ? 9.275 -1.474 -24.708 1.00 88.75 90 GLU A N 1
ATOM 719 C CA . GLU A 1 90 ? 9.498 -0.429 -25.716 1.00 88.75 90 GLU A CA 1
ATOM 720 C C . GLU A 1 90 ? 11.003 -0.198 -25.907 1.00 88.75 90 GLU A C 1
ATOM 722 O O . GLU A 1 90 ? 11.499 -0.235 -27.041 1.00 88.75 90 GLU A O 1
ATOM 727 N N . PHE A 1 91 ? 11.750 -0.043 -24.807 1.00 87.38 91 PHE A N 1
ATOM 728 C CA . PHE A 1 91 ? 13.189 0.185 -24.869 1.00 87.38 91 PHE A CA 1
ATOM 729 C C . PHE A 1 91 ? 13.922 -0.997 -25.512 1.00 87.38 91 PHE A C 1
ATOM 731 O O . PHE A 1 91 ? 14.678 -0.783 -26.462 1.00 87.38 91 PHE A O 1
ATOM 738 N N . LEU A 1 92 ? 13.659 -2.236 -25.077 1.00 85.75 92 LEU A N 1
ATOM 739 C CA . LEU A 1 92 ? 14.238 -3.442 -25.682 1.00 85.75 92 LEU A CA 1
ATOM 740 C C . LEU A 1 92 ? 13.885 -3.556 -27.171 1.00 85.75 92 LEU A C 1
ATOM 742 O O . LEU A 1 92 ? 14.764 -3.843 -27.979 1.00 85.75 92 LEU A O 1
ATOM 746 N N . SER A 1 93 ? 12.646 -3.258 -27.572 1.00 85.62 93 SER A N 1
ATOM 747 C CA . SER A 1 93 ? 12.223 -3.307 -28.981 1.00 85.62 93 SER A CA 1
ATOM 748 C C . SER A 1 93 ? 12.968 -2.312 -29.884 1.00 85.62 93 SER A C 1
ATOM 750 O O . SER A 1 93 ? 13.066 -2.525 -31.096 1.00 85.62 93 SER A O 1
ATOM 752 N N . SER A 1 94 ? 13.529 -1.244 -29.303 1.00 85.69 94 SER A N 1
ATOM 753 C CA . SER A 1 94 ? 14.346 -0.253 -30.013 1.00 85.69 94 SER A CA 1
ATOM 754 C C . SER A 1 94 ? 15.802 -0.694 -30.234 1.00 85.69 94 SER A C 1
ATOM 756 O O . SER A 1 94 ? 16.507 -0.112 -31.066 1.00 85.69 94 SER A O 1
ATOM 758 N N . ILE A 1 95 ? 16.261 -1.729 -29.520 1.00 83.25 95 ILE A N 1
ATOM 759 C CA . ILE A 1 95 ? 17.634 -2.238 -29.580 1.00 83.25 95 ILE A CA 1
ATOM 760 C C . ILE A 1 95 ? 17.773 -3.227 -30.755 1.00 83.25 95 ILE A C 1
ATOM 762 O O . ILE A 1 95 ? 16.921 -4.098 -30.940 1.00 83.25 95 ILE A O 1
ATOM 766 N N . PRO A 1 96 ? 18.849 -3.140 -31.566 1.00 82.38 96 PRO A N 1
ATOM 767 C CA . PRO A 1 96 ? 19.126 -4.115 -32.618 1.00 82.38 96 PRO A CA 1
ATOM 768 C C . PRO A 1 96 ? 19.153 -5.558 -32.097 1.00 82.38 96 PRO A C 1
ATOM 770 O O . PRO A 1 96 ? 19.742 -5.842 -31.056 1.00 82.38 96 PRO A O 1
ATOM 773 N N . ALA A 1 97 ? 18.543 -6.486 -32.840 1.00 77.62 97 ALA A N 1
ATOM 774 C CA . ALA A 1 97 ? 18.360 -7.872 -32.397 1.00 77.62 97 ALA A CA 1
ATOM 775 C C . ALA A 1 97 ? 19.673 -8.627 -32.104 1.00 77.62 97 ALA A C 1
ATOM 777 O O . ALA A 1 97 ? 19.679 -9.568 -31.317 1.00 77.62 97 ALA A O 1
ATOM 778 N N . ASP A 1 98 ? 20.785 -8.206 -32.708 1.00 79.25 98 ASP A N 1
ATOM 779 C CA . ASP A 1 98 ? 22.141 -8.707 -32.460 1.00 79.25 98 ASP A CA 1
ATOM 780 C C . ASP A 1 98 ? 22.766 -8.219 -31.137 1.00 79.25 98 ASP A C 1
ATOM 782 O O . ASP A 1 98 ? 23.836 -8.696 -30.761 1.00 79.25 98 ASP A O 1
ATOM 786 N N . LEU A 1 99 ? 22.092 -7.312 -30.421 1.00 75.00 99 LEU A N 1
ATOM 787 C CA . LEU A 1 99 ? 22.494 -6.751 -29.126 1.00 75.00 99 LEU A CA 1
ATOM 788 C C . LEU A 1 99 ? 21.503 -7.069 -27.984 1.00 75.00 99 LEU A C 1
ATOM 790 O O . LEU A 1 99 ? 21.761 -6.694 -26.846 1.00 75.00 99 LEU A O 1
ATOM 794 N N . LEU A 1 100 ? 20.391 -7.773 -28.242 1.00 68.56 100 LEU A N 1
ATOM 795 C CA . LEU A 1 100 ? 19.379 -8.101 -27.215 1.00 68.56 100 LEU A CA 1
ATOM 796 C C . LEU A 1 100 ? 19.855 -9.116 -26.160 1.00 68.56 100 LEU A C 1
ATOM 798 O O . LEU A 1 100 ? 19.342 -9.140 -25.041 1.00 68.56 100 LEU A O 1
ATOM 802 N N . ASP A 1 101 ? 20.843 -9.942 -26.507 1.00 74.38 101 ASP A N 1
ATOM 803 C CA . ASP A 1 101 ? 21.506 -10.851 -25.566 1.00 74.38 101 ASP A CA 1
ATOM 804 C C . ASP A 1 101 ? 22.581 -10.143 -24.712 1.00 74.38 101 ASP A C 1
ATOM 806 O O . ASP A 1 101 ? 23.176 -10.779 -23.841 1.00 74.38 101 ASP A O 1
ATOM 810 N N . ASP A 1 102 ? 22.836 -8.845 -24.930 1.00 80.81 102 ASP A N 1
ATOM 811 C CA . ASP A 1 102 ? 23.742 -8.064 -24.086 1.00 80.81 102 ASP A CA 1
ATOM 812 C C . ASP A 1 102 ? 23.087 -7.775 -22.727 1.00 80.81 102 ASP A C 1
ATOM 814 O O . ASP A 1 102 ? 22.023 -7.163 -22.620 1.00 80.81 102 ASP A O 1
ATOM 818 N N . GLU A 1 103 ? 23.757 -8.195 -21.662 1.00 85.38 103 GLU A N 1
ATOM 819 C CA . GLU A 1 103 ? 23.361 -7.922 -20.284 1.00 85.38 103 GLU A CA 1
ATOM 820 C C . GLU A 1 103 ? 23.269 -6.407 -20.013 1.00 85.38 103 GLU A C 1
ATOM 822 O O . GLU A 1 103 ? 22.372 -5.948 -19.307 1.00 85.38 103 GLU A O 1
ATOM 827 N N . ALA A 1 104 ? 24.123 -5.603 -20.659 1.00 82.88 104 ALA A N 1
ATOM 828 C CA . ALA A 1 104 ? 24.055 -4.147 -20.567 1.00 82.88 104 ALA A CA 1
ATOM 829 C C . ALA A 1 104 ? 22.776 -3.572 -21.208 1.00 82.88 104 ALA A C 1
ATOM 831 O O . ALA A 1 104 ? 22.239 -2.582 -20.713 1.00 82.88 104 ALA A O 1
ATOM 832 N N . ALA A 1 105 ? 22.255 -4.186 -22.277 1.00 83.56 105 ALA A N 1
ATOM 833 C CA . ALA A 1 105 ? 21.010 -3.753 -22.915 1.00 83.56 105 ALA A CA 1
ATOM 834 C C . ALA A 1 105 ? 19.804 -3.945 -21.980 1.00 83.56 105 ALA A C 1
ATOM 836 O O . ALA A 1 105 ? 18.965 -3.049 -21.860 1.00 83.56 105 ALA A O 1
ATOM 837 N N . LYS A 1 106 ? 19.762 -5.076 -21.264 1.00 84.31 106 LYS A N 1
ATOM 838 C CA . LYS A 1 106 ? 18.719 -5.387 -20.273 1.00 84.31 106 LYS A CA 1
ATOM 839 C C . LYS A 1 106 ? 18.773 -4.445 -19.074 1.00 84.31 106 LYS A C 1
ATOM 841 O O . LYS A 1 106 ? 17.751 -3.868 -18.722 1.00 84.31 106 LYS A O 1
ATOM 846 N N . GLN A 1 107 ? 19.962 -4.202 -18.522 1.00 86.12 107 GLN A N 1
ATOM 847 C CA . GLN A 1 107 ? 20.145 -3.279 -17.392 1.00 86.12 107 GLN A CA 1
ATOM 848 C C . GLN A 1 107 ? 19.738 -1.836 -17.730 1.00 86.12 107 GLN A C 1
ATOM 850 O O . GLN A 1 107 ? 19.181 -1.138 -16.882 1.00 86.12 107 GLN A O 1
ATOM 855 N N . VAL A 1 108 ? 19.966 -1.373 -18.966 1.00 86.06 108 VAL A N 1
ATOM 856 C CA . VAL A 1 108 ? 19.502 -0.043 -19.401 1.00 86.06 108 VAL A CA 1
ATOM 857 C C . VAL A 1 108 ? 17.978 -0.006 -19.575 1.00 86.06 108 VAL A C 1
ATOM 859 O O . VAL A 1 108 ? 17.363 0.980 -19.170 1.00 86.06 108 VAL A O 1
ATOM 862 N N . ALA A 1 109 ? 17.356 -1.065 -20.108 1.00 87.00 109 ALA A N 1
ATOM 863 C CA . ALA A 1 109 ? 15.895 -1.163 -20.196 1.00 87.00 109 ALA A CA 1
ATOM 864 C C . ALA A 1 109 ? 15.232 -1.169 -18.806 1.00 87.00 109 ALA A C 1
ATOM 866 O O . ALA A 1 109 ? 14.292 -0.414 -18.564 1.00 87.00 109 ALA A O 1
ATOM 867 N N . GLU A 1 110 ? 15.775 -1.949 -17.867 1.00 87.81 110 GLU A N 1
ATOM 868 C CA . GLU A 1 110 ? 15.327 -1.992 -16.471 1.00 87.81 110 GLU A CA 1
ATOM 869 C C . GLU A 1 110 ? 15.481 -0.622 -15.787 1.00 87.81 110 GLU A C 1
ATOM 871 O O . GLU A 1 110 ? 14.561 -0.139 -15.128 1.00 87.81 110 GLU A O 1
ATOM 876 N N . SER A 1 111 ? 16.614 0.056 -16.010 1.00 88.00 111 SER A N 1
ATOM 877 C CA . SER A 1 111 ? 16.861 1.412 -15.501 1.00 88.00 111 SER A CA 1
ATOM 878 C C . SER A 1 111 ? 15.863 2.436 -16.056 1.00 88.00 111 SER A C 1
ATOM 880 O O . SER A 1 111 ? 15.434 3.331 -15.329 1.00 88.00 111 SER A O 1
ATOM 882 N N . ALA A 1 112 ? 15.467 2.311 -17.328 1.00 87.94 112 ALA A N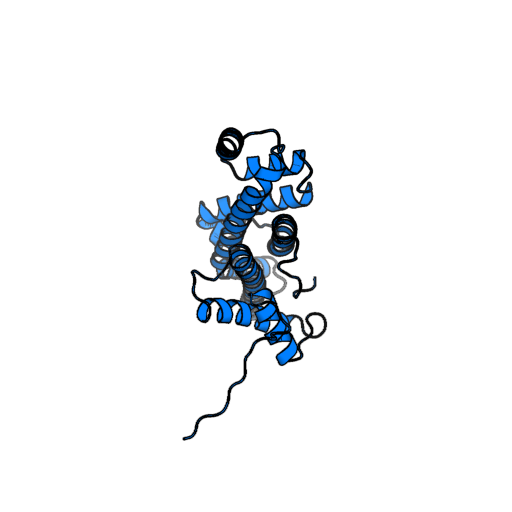 1
ATOM 883 C CA . ALA A 1 112 ? 14.441 3.159 -17.935 1.00 87.94 112 ALA A CA 1
ATOM 884 C C . ALA A 1 112 ? 13.053 2.900 -17.322 1.00 87.94 112 ALA A C 1
ATOM 886 O O . ALA A 1 112 ? 12.344 3.853 -16.997 1.00 87.94 112 ALA A O 1
ATOM 887 N N . GLY A 1 113 ? 12.698 1.632 -17.086 1.00 89.19 113 GLY A N 1
ATOM 888 C CA . GLY A 1 113 ? 11.484 1.252 -16.358 1.00 89.19 113 GLY A CA 1
ATOM 889 C C . GLY A 1 113 ? 11.454 1.838 -14.941 1.00 89.19 113 GLY A C 1
ATOM 890 O O . GLY A 1 113 ? 10.511 2.556 -14.598 1.00 89.19 113 GLY A O 1
ATOM 891 N N . ARG A 1 114 ? 12.516 1.614 -14.147 1.00 90.88 114 ARG A N 1
ATOM 892 C CA . ARG A 1 114 ? 12.689 2.154 -12.778 1.00 90.88 114 ARG A CA 1
ATOM 893 C C . ARG A 1 114 ? 12.522 3.679 -12.749 1.00 90.88 114 ARG A C 1
ATOM 895 O O . ARG A 1 114 ? 11.752 4.196 -11.939 1.00 90.88 114 ARG A O 1
ATOM 902 N N . PHE A 1 115 ? 13.159 4.392 -13.682 1.00 90.06 115 PHE A N 1
ATOM 903 C CA . PHE A 1 115 ? 13.046 5.849 -13.811 1.00 90.06 115 PHE A CA 1
ATOM 904 C C . PHE A 1 115 ? 11.602 6.313 -14.070 1.00 90.06 115 PHE A C 1
ATOM 906 O O . PHE A 1 115 ? 11.149 7.286 -13.462 1.00 90.06 115 PHE A O 1
ATOM 913 N N . THR A 1 116 ? 10.869 5.620 -14.947 1.00 90.88 116 THR A N 1
ATOM 914 C CA . THR A 1 116 ? 9.479 5.955 -15.296 1.00 90.88 116 THR A CA 1
ATOM 915 C C . THR A 1 116 ? 8.516 5.757 -14.122 1.00 90.88 116 THR A C 1
ATOM 917 O O . THR A 1 116 ? 7.650 6.608 -13.895 1.00 90.88 116 THR A O 1
ATOM 920 N N . ILE A 1 117 ? 8.675 4.689 -13.332 1.00 93.94 117 ILE A N 1
ATOM 921 C CA . ILE A 1 117 ? 7.776 4.391 -12.201 1.00 93.94 117 ILE A CA 1
ATOM 922 C C . ILE A 1 117 ? 8.187 5.053 -10.878 1.00 93.94 117 ILE A C 1
ATOM 924 O O . ILE A 1 117 ? 7.392 5.086 -9.940 1.00 93.94 117 ILE A O 1
ATOM 928 N N . GLY A 1 118 ? 9.386 5.628 -10.790 1.00 92.31 118 GLY A N 1
ATOM 929 C CA . GLY A 1 118 ? 9.987 6.132 -9.551 1.00 92.31 118 GLY A CA 1
ATOM 930 C C . GLY A 1 118 ? 9.103 7.030 -8.673 1.00 92.31 118 GLY A C 1
ATOM 931 O O . GLY A 1 118 ? 8.988 6.838 -7.458 1.00 92.31 118 GLY A O 1
ATOM 932 N N . ASN A 1 119 ? 8.399 7.985 -9.289 1.00 91.62 119 ASN A N 1
ATOM 933 C CA . ASN A 1 119 ? 7.455 8.860 -8.578 1.00 91.62 119 ASN A CA 1
ATOM 934 C C . ASN A 1 119 ? 6.196 8.117 -8.096 1.00 91.62 119 ASN A C 1
ATOM 936 O O . ASN A 1 119 ? 5.660 8.455 -7.043 1.00 91.62 119 ASN A O 1
ATOM 940 N N . ASN A 1 120 ? 5.730 7.119 -8.852 1.00 93.81 120 ASN A N 1
ATOM 941 C CA . ASN A 1 120 ? 4.580 6.289 -8.495 1.00 93.81 120 ASN A CA 1
ATOM 942 C C . ASN A 1 120 ? 4.910 5.423 -7.274 1.00 93.81 120 ASN A C 1
ATOM 944 O O . ASN A 1 120 ? 4.185 5.465 -6.285 1.00 93.81 120 ASN A O 1
ATOM 948 N N . VAL A 1 121 ? 6.066 4.752 -7.297 1.00 94.62 121 VAL A N 1
ATOM 949 C CA . VAL A 1 121 ? 6.599 3.969 -6.170 1.00 94.62 121 VAL A CA 1
ATOM 950 C C . VAL A 1 121 ? 6.793 4.852 -4.932 1.00 94.62 121 VAL A C 1
ATOM 952 O O . VAL A 1 121 ? 6.337 4.504 -3.846 1.00 94.62 121 VAL A O 1
ATOM 955 N N . THR A 1 122 ? 7.377 6.046 -5.087 1.00 94.75 122 THR A N 1
ATOM 956 C CA . THR A 1 122 ? 7.531 7.009 -3.977 1.00 94.75 122 THR A CA 1
ATOM 957 C C . THR A 1 122 ? 6.183 7.403 -3.359 1.00 94.75 122 THR A C 1
ATOM 959 O O . THR A 1 122 ? 6.085 7.538 -2.138 1.00 94.75 122 THR A O 1
ATOM 962 N N . LEU A 1 123 ? 5.138 7.583 -4.175 1.00 95.44 123 LEU A N 1
ATOM 963 C CA . LEU A 1 123 ? 3.796 7.919 -3.698 1.00 95.44 123 LEU A CA 1
ATOM 964 C C . LEU A 1 123 ? 3.106 6.718 -3.029 1.00 95.44 123 LEU A C 1
ATOM 966 O O . LEU A 1 123 ? 2.557 6.898 -1.947 1.00 95.44 123 LEU A O 1
ATOM 970 N N . VAL A 1 124 ? 3.212 5.507 -3.590 1.00 96.56 124 VAL A N 1
ATOM 971 C CA . VAL A 1 124 ? 2.744 4.251 -2.966 1.00 96.56 124 VAL A CA 1
ATOM 972 C C . VAL A 1 124 ? 3.343 4.081 -1.569 1.00 96.56 124 VAL A C 1
ATOM 974 O O . VAL A 1 124 ? 2.599 4.007 -0.595 1.00 96.56 124 VAL A O 1
ATOM 977 N N . TYR A 1 125 ? 4.674 4.122 -1.443 1.00 96.75 125 TYR A N 1
ATOM 978 C CA . TYR A 1 125 ? 5.348 3.992 -0.146 1.00 96.75 125 TYR A CA 1
ATOM 979 C C . TYR A 1 125 ? 5.012 5.135 0.821 1.00 96.75 125 TYR A C 1
ATOM 981 O O . TYR A 1 125 ? 5.020 4.924 2.031 1.00 96.75 125 TYR A O 1
ATOM 989 N N . SER A 1 126 ? 4.697 6.332 0.316 1.00 96.69 126 SER A N 1
ATOM 990 C CA . SER A 1 126 ? 4.244 7.447 1.157 1.00 96.69 126 SER A CA 1
ATOM 991 C C . SER A 1 126 ? 2.837 7.208 1.705 1.00 96.69 126 SER A C 1
ATOM 993 O O . SER A 1 126 ? 2.657 7.308 2.910 1.00 96.69 126 SER A O 1
ATOM 995 N N . MET A 1 127 ? 1.867 6.841 0.862 1.00 97.25 127 MET A N 1
ATOM 996 C CA . MET A 1 127 ? 0.492 6.554 1.301 1.00 97.25 127 MET A CA 1
ATOM 997 C C . MET A 1 127 ? 0.440 5.340 2.236 1.00 97.25 127 MET A C 1
ATOM 999 O O . MET A 1 127 ? -0.214 5.401 3.271 1.00 97.25 127 MET A O 1
ATOM 1003 N N . ALA A 1 128 ? 1.186 4.276 1.916 1.00 97.19 128 ALA A N 1
ATOM 1004 C CA . ALA A 1 128 ? 1.312 3.100 2.771 1.00 97.19 128 ALA A CA 1
ATOM 1005 C C . ALA A 1 128 ? 1.943 3.440 4.131 1.00 97.19 128 ALA A C 1
ATOM 1007 O O . ALA A 1 128 ? 1.540 2.879 5.141 1.00 97.19 128 ALA A O 1
ATOM 1008 N N . TYR A 1 129 ? 2.903 4.371 4.183 1.00 96.38 129 TYR A N 1
ATOM 1009 C CA . TYR A 1 129 ? 3.472 4.824 5.453 1.00 96.38 129 TYR A CA 1
ATOM 1010 C C . TYR A 1 129 ? 2.443 5.560 6.320 1.00 96.38 129 TYR A C 1
ATOM 1012 O O . TYR A 1 129 ? 2.359 5.247 7.502 1.00 96.38 129 TYR A O 1
ATOM 1020 N N . GLU A 1 130 ? 1.678 6.515 5.773 1.00 95.75 130 GLU A N 1
ATOM 1021 C CA . GLU A 1 130 ? 0.687 7.242 6.587 1.00 95.75 130 GLU A CA 1
ATOM 1022 C C . GLU A 1 130 ? -0.424 6.280 7.062 1.00 95.75 130 GLU A C 1
ATOM 1024 O O . GLU A 1 130 ? -0.639 6.170 8.263 1.00 95.75 130 GLU A O 1
ATOM 1029 N N . PHE A 1 131 ? -0.995 5.465 6.157 1.00 96.50 131 PHE A N 1
ATOM 1030 C CA . PHE A 1 131 ? -1.986 4.427 6.493 1.00 96.50 131 PHE A CA 1
ATOM 1031 C C . PHE A 1 131 ? -1.507 3.519 7.631 1.00 96.50 131 PHE A C 1
ATOM 1033 O O . PHE A 1 131 ? -2.240 3.241 8.574 1.00 96.50 131 PHE A O 1
ATOM 1040 N N . VAL A 1 132 ? -0.263 3.036 7.557 1.00 96.31 132 VAL A N 1
ATOM 1041 C CA . VAL A 1 132 ? 0.287 2.162 8.597 1.00 96.31 132 VAL A CA 1
ATOM 1042 C C . VAL A 1 132 ? 0.496 2.916 9.911 1.00 96.31 132 VAL A C 1
ATOM 1044 O O . VAL A 1 132 ? 0.265 2.324 10.959 1.00 96.31 132 VAL A O 1
ATOM 1047 N N . ASP A 1 133 ? 0.915 4.186 9.905 1.00 93.94 133 ASP A N 1
ATOM 1048 C CA . ASP A 1 133 ? 1.054 4.956 11.154 1.00 93.94 133 ASP A CA 1
ATOM 1049 C C . ASP A 1 133 ? -0.309 5.135 11.842 1.00 93.94 133 ASP A C 1
ATOM 1051 O O . ASP A 1 133 ? -0.402 4.938 13.056 1.00 93.94 133 ASP A O 1
ATOM 1055 N N . ASP A 1 134 ? -1.361 5.395 11.056 1.00 93.62 134 ASP A N 1
ATOM 1056 C CA . ASP A 1 134 ? -2.745 5.522 11.523 1.00 93.62 134 ASP A CA 1
ATOM 1057 C C . ASP A 1 134 ? -3.287 4.186 12.076 1.00 93.62 134 ASP A C 1
ATOM 1059 O O . ASP A 1 134 ? -3.813 4.154 13.192 1.00 93.62 134 ASP A O 1
ATOM 1063 N N . MET A 1 135 ? -3.092 3.054 11.382 1.00 95.12 135 MET A N 1
ATOM 1064 C CA . MET A 1 135 ? -3.483 1.727 11.902 1.00 95.12 135 MET A CA 1
ATOM 1065 C C . MET A 1 135 ? -2.717 1.355 13.177 1.00 95.12 135 MET A C 1
ATOM 1067 O O . MET A 1 135 ? -3.301 0.874 14.147 1.00 95.12 135 MET A O 1
ATOM 1071 N N . LEU A 1 136 ? -1.400 1.591 13.215 1.00 93.12 136 LEU A N 1
ATOM 1072 C CA . LEU A 1 136 ? -0.604 1.325 14.414 1.00 93.12 136 LEU A CA 1
ATOM 1073 C C . LEU A 1 136 ? -1.061 2.202 15.586 1.00 93.12 136 LEU A C 1
ATOM 1075 O O . LEU A 1 136 ? -1.031 1.729 16.718 1.00 93.12 136 LEU A O 1
ATOM 1079 N N . GLU A 1 137 ? -1.469 3.453 15.347 1.00 89.31 137 GLU A N 1
ATOM 1080 C CA . GLU A 1 137 ? -2.015 4.334 16.385 1.00 89.31 137 GLU A CA 1
ATOM 1081 C C . GLU A 1 137 ? -3.342 3.809 16.948 1.00 89.31 137 GLU A C 1
ATOM 1083 O O . GLU A 1 137 ? -3.491 3.767 18.172 1.00 89.31 137 GLU A O 1
ATOM 1088 N N . HIS A 1 138 ? -4.240 3.312 16.091 1.00 90.25 138 HIS A N 1
ATOM 1089 C CA . HIS A 1 138 ? -5.504 2.689 16.499 1.00 90.25 138 HIS A CA 1
ATOM 1090 C C . HIS A 1 138 ? -5.330 1.391 17.306 1.00 90.25 138 HIS A C 1
ATOM 1092 O O . HIS A 1 138 ? -6.147 1.120 18.183 1.00 90.25 138 HIS A O 1
ATOM 1098 N N . LEU A 1 139 ? -4.252 0.627 17.082 1.00 90.25 139 LEU A N 1
ATOM 1099 C CA . LEU A 1 139 ? -3.948 -0.597 17.843 1.00 90.25 139 LEU A CA 1
ATOM 1100 C C . LEU A 1 139 ? -3.228 -0.344 19.183 1.00 90.25 139 LEU A C 1
ATOM 1102 O O . LEU A 1 139 ? -3.208 -1.214 20.054 1.00 90.25 139 LEU A O 1
ATOM 1106 N N . LEU A 1 140 ? -2.607 0.825 19.397 1.00 87.25 140 LEU A N 1
ATOM 1107 C CA . LEU A 1 140 ? -1.881 1.112 20.650 1.00 87.25 140 LEU A CA 1
ATOM 1108 C C . LEU A 1 140 ? -2.732 1.020 21.935 1.00 87.25 140 LEU A C 1
ATOM 1110 O O . LEU A 1 140 ? -2.178 0.558 22.942 1.00 87.25 140 LEU A O 1
ATOM 1114 N N . PRO A 1 141 ? -4.019 1.428 21.957 1.00 84.94 141 PRO A N 1
ATOM 1115 C CA . PRO A 1 141 ? -4.913 1.213 23.090 1.00 84.94 141 PRO A CA 1
ATOM 1116 C C . PRO A 1 141 ? -4.989 -0.241 23.564 1.00 84.94 141 PRO A C 1
ATOM 1118 O O . PRO A 1 141 ? -5.023 -0.452 24.769 1.00 84.94 141 PRO A O 1
ATOM 1121 N N . GLU A 1 142 ? -4.908 -1.241 22.680 1.00 80.94 142 GLU A N 1
ATOM 1122 C CA . GLU A 1 142 ? -4.980 -2.661 23.074 1.00 80.94 142 GLU A CA 1
ATOM 1123 C C . GLU A 1 142 ? -3.800 -3.123 23.947 1.00 80.94 142 GLU A C 1
ATOM 1125 O O . GLU A 1 142 ? -3.896 -4.101 24.691 1.00 80.94 142 GLU A O 1
ATOM 1130 N N . VAL A 1 143 ? -2.664 -2.417 23.888 1.00 74.62 143 VAL A N 1
ATOM 1131 C CA . VAL A 1 143 ? -1.506 -2.694 24.756 1.00 74.62 143 VAL A CA 1
ATOM 1132 C C . VAL A 1 143 ? -1.713 -2.135 26.170 1.00 74.62 143 VAL A C 1
ATOM 1134 O O . VAL A 1 143 ? -1.025 -2.535 27.116 1.00 74.62 143 VAL A O 1
ATOM 1137 N N . LEU A 1 144 ? -2.633 -1.185 26.329 1.00 70.62 144 LEU A N 1
ATOM 1138 C CA . LEU A 1 144 ? -2.960 -0.559 27.599 1.00 70.62 144 LEU A CA 1
ATOM 1139 C C . LEU A 1 144 ? -4.119 -1.323 28.241 1.00 70.62 144 LEU A C 1
ATOM 1141 O O . LEU A 1 144 ? -5.208 -1.410 27.694 1.00 70.62 144 LEU A O 1
ATOM 1145 N N . SER A 1 145 ? -3.896 -1.879 29.430 1.00 63.00 145 SER A N 1
ATOM 1146 C CA . SER A 1 145 ? -4.969 -2.551 30.170 1.00 63.00 145 SER A CA 1
ATOM 1147 C C . SER A 1 145 ? -6.078 -1.572 30.560 1.00 63.00 145 SER A C 1
ATOM 1149 O O . SER A 1 145 ? -5.751 -0.473 31.008 1.00 63.00 145 SER A O 1
ATOM 1151 N N . ASP A 1 146 ? -7.331 -2.039 30.581 1.00 59.31 146 ASP A N 1
ATOM 1152 C CA . ASP A 1 146 ? -8.525 -1.326 31.090 1.00 59.31 146 ASP A CA 1
ATOM 1153 C C . ASP A 1 146 ? -8.344 -0.660 32.478 1.00 59.31 146 ASP A C 1
ATOM 1155 O O . ASP A 1 146 ? -9.076 0.257 32.845 1.00 59.31 146 ASP A O 1
ATOM 1159 N N . ASP A 1 147 ? -7.373 -1.126 33.274 1.00 58.06 147 ASP A N 1
ATOM 1160 C CA . ASP A 1 147 ? -6.993 -0.567 34.579 1.00 58.06 147 ASP A CA 1
ATOM 1161 C C . ASP A 1 147 ? -6.167 0.746 34.501 1.00 58.06 147 ASP A C 1
ATOM 1163 O O . ASP A 1 147 ? -5.869 1.351 35.538 1.00 58.06 147 ASP A O 1
ATOM 1167 N N . VAL A 1 148 ? -5.754 1.191 33.308 1.00 63.91 148 VAL A N 1
ATOM 1168 C CA . VAL A 1 148 ? -5.046 2.465 33.081 1.00 63.91 148 VAL A CA 1
ATOM 1169 C C . VAL A 1 148 ? -6.069 3.541 32.725 1.00 63.91 148 VAL A C 1
ATOM 1171 O O . VAL A 1 148 ? -6.790 3.404 31.747 1.00 63.91 148 VAL A O 1
ATOM 1174 N N . ASP A 1 149 ? -6.113 4.642 33.483 1.00 72.50 149 ASP A N 1
ATOM 1175 C CA . ASP A 1 149 ? -7.016 5.750 33.154 1.00 72.50 149 ASP A CA 1
ATOM 1176 C C . ASP A 1 149 ? -6.652 6.401 31.810 1.00 72.50 149 ASP A C 1
ATOM 1178 O O . ASP A 1 149 ? -5.467 6.551 31.496 1.00 72.50 149 ASP A O 1
ATOM 1182 N N . ASP A 1 150 ? -7.659 6.857 31.058 1.00 66.25 150 ASP A N 1
ATOM 1183 C CA . ASP A 1 150 ? -7.501 7.478 29.735 1.00 66.25 150 ASP A CA 1
ATOM 1184 C C . ASP A 1 150 ? -6.414 8.569 29.706 1.00 66.25 150 ASP A C 1
ATOM 1186 O O . ASP A 1 150 ? -5.692 8.721 28.720 1.00 66.25 150 ASP A O 1
ATOM 1190 N N . GLY A 1 151 ? -6.259 9.340 30.790 1.00 66.06 151 GLY A N 1
ATOM 1191 C CA . GLY A 1 151 ? -5.239 10.381 30.902 1.00 66.06 151 GLY A CA 1
ATOM 1192 C C . GLY A 1 151 ? -3.820 9.812 30.943 1.00 66.06 151 GLY A C 1
ATOM 1193 O O . GLY A 1 151 ? -2.933 10.316 30.250 1.00 66.06 151 GLY A O 1
ATOM 1194 N N . THR A 1 152 ? -3.597 8.745 31.709 1.00 67.69 152 THR A N 1
ATOM 1195 C CA . THR A 1 152 ? -2.316 8.022 31.742 1.00 67.69 152 THR A CA 1
ATOM 1196 C C . THR A 1 152 ? -2.073 7.244 30.447 1.00 67.69 152 THR A C 1
ATOM 1198 O O . THR A 1 152 ? -0.949 7.256 29.941 1.00 67.69 152 THR A O 1
ATOM 1201 N N . GLY A 1 153 ? -3.108 6.630 29.867 1.00 65.75 153 GLY A N 1
ATOM 1202 C CA . GLY A 1 153 ? -3.021 5.900 28.601 1.00 65.75 153 GLY A CA 1
ATOM 1203 C C . GLY A 1 153 ? -2.542 6.791 27.454 1.00 65.75 153 GLY A C 1
ATOM 1204 O O . GLY A 1 153 ? -1.513 6.515 26.838 1.00 65.75 153 GLY A O 1
ATOM 1205 N N . ASN A 1 154 ? -3.191 7.944 27.264 1.00 66.00 154 ASN A N 1
ATOM 1206 C CA . ASN A 1 154 ? -2.790 8.947 26.272 1.00 66.00 154 ASN A CA 1
ATOM 1207 C C . ASN A 1 154 ? -1.351 9.467 26.482 1.00 66.00 154 ASN A C 1
ATOM 1209 O O . ASN A 1 154 ? -0.632 9.739 25.517 1.00 66.00 154 ASN A O 1
ATOM 1213 N N . VAL A 1 155 ? -0.880 9.582 27.730 1.00 67.06 155 VAL A N 1
ATOM 1214 C CA . VAL A 1 155 ? 0.517 9.962 28.029 1.00 67.06 155 VAL A CA 1
ATOM 1215 C C . VAL A 1 155 ? 1.510 8.853 27.662 1.00 67.06 155 VAL A C 1
ATOM 1217 O O . VAL A 1 155 ? 2.622 9.160 27.234 1.00 67.06 155 VAL A O 1
ATOM 1220 N N . LEU A 1 156 ? 1.136 7.579 27.798 1.00 68.44 156 LEU A N 1
ATOM 1221 C CA . LEU A 1 156 ? 1.978 6.452 27.386 1.00 68.44 156 LEU A CA 1
ATOM 1222 C C . LEU A 1 156 ? 2.028 6.326 25.856 1.00 68.44 156 LEU A C 1
ATOM 1224 O O . LEU A 1 156 ? 3.127 6.273 25.304 1.00 68.44 156 LEU A O 1
ATOM 1228 N N . VAL A 1 157 ? 0.880 6.393 25.169 1.00 69.12 157 VAL A N 1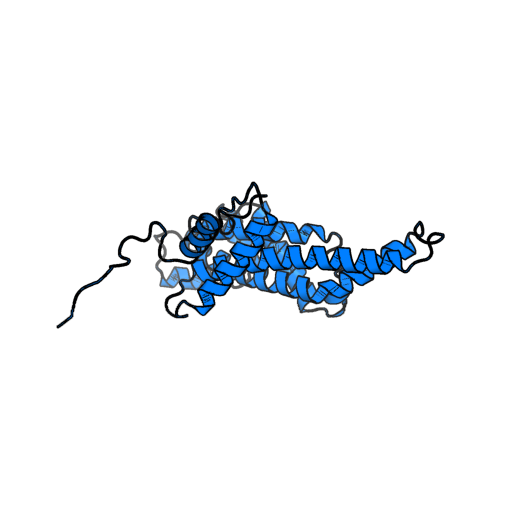
ATOM 1229 C CA . VAL A 1 157 ? 0.796 6.433 23.694 1.00 69.12 157 VAL A CA 1
ATOM 1230 C C . VAL A 1 157 ? 1.638 7.579 23.128 1.00 69.12 157 VAL A C 1
ATOM 1232 O O . VAL A 1 157 ? 2.512 7.357 22.291 1.00 69.12 157 VAL A O 1
ATOM 1235 N N . SER A 1 158 ? 1.474 8.797 23.653 1.00 66.56 158 SER A N 1
ATOM 1236 C CA . SER A 1 158 ? 2.220 9.979 23.190 1.00 66.56 158 SER A CA 1
ATOM 1237 C C . SER A 1 158 ? 3.709 10.003 23.572 1.00 66.56 158 SER A C 1
ATOM 1239 O O . SER A 1 158 ? 4.430 10.897 23.120 1.00 66.56 158 SER A O 1
ATOM 1241 N N . GLN A 1 159 ? 4.208 9.033 24.350 1.00 67.38 159 GLN A N 1
ATOM 1242 C CA . GLN A 1 159 ? 5.650 8.782 24.507 1.00 67.38 159 GLN A CA 1
ATOM 1243 C C . GLN A 1 159 ? 6.205 7.814 23.451 1.00 67.38 159 GLN A C 1
ATOM 1245 O O . GLN A 1 159 ? 7.407 7.834 23.179 1.00 67.38 159 GLN A O 1
ATOM 1250 N N . ILE A 1 160 ? 5.352 7.031 22.787 1.00 73.06 160 ILE A N 1
ATOM 1251 C CA . ILE A 1 160 ? 5.713 6.139 21.675 1.00 73.06 160 ILE A CA 1
ATOM 1252 C C . ILE A 1 160 ? 5.529 6.899 20.350 1.00 73.06 160 ILE A C 1
ATOM 1254 O O . ILE A 1 160 ? 4.764 6.529 19.464 1.00 73.06 160 ILE A O 1
ATOM 1258 N N . GLN A 1 161 ? 6.269 8.004 20.223 1.00 66.19 161 GLN A N 1
ATOM 1259 C CA . GLN A 1 161 ? 6.171 8.941 19.091 1.00 66.19 161 GLN A CA 1
ATOM 1260 C C . GLN A 1 161 ? 6.788 8.429 17.787 1.00 66.19 161 GLN A C 1
ATOM 1262 O O . GLN A 1 161 ? 6.708 9.093 16.761 1.00 66.19 161 GLN A O 1
ATOM 1267 N N . SER A 1 162 ? 7.493 7.299 17.825 1.00 72.81 162 SER A N 1
ATOM 1268 C CA . SER A 1 162 ? 8.181 6.766 16.655 1.00 72.81 162 SER A CA 1
ATOM 1269 C C . SER A 1 162 ? 7.439 5.552 16.116 1.00 72.81 162 SER A C 1
ATOM 1271 O O . SER A 1 162 ? 7.368 4.542 16.816 1.00 72.81 162 SER A O 1
ATOM 1273 N N . TYR A 1 163 ? 7.026 5.612 14.854 1.00 78.94 163 TYR A N 1
ATOM 1274 C CA . TYR A 1 163 ? 6.466 4.509 14.066 1.00 78.94 163 TYR A CA 1
ATOM 1275 C C . TYR A 1 163 ? 7.138 3.129 14.319 1.00 78.94 163 TYR A C 1
ATOM 1277 O O . TYR A 1 163 ? 6.427 2.178 14.643 1.00 78.94 163 TYR A O 1
ATOM 1285 N N . PRO A 1 164 ? 8.490 2.967 14.331 1.00 78.38 164 PRO A N 1
ATOM 1286 C CA . PRO A 1 164 ? 9.111 1.677 14.675 1.00 78.38 164 PRO A CA 1
ATOM 1287 C C . PRO A 1 164 ? 8.845 1.228 16.113 1.00 78.38 164 PRO A C 1
ATOM 1289 O O . PRO A 1 164 ? 8.741 0.039 16.377 1.00 78.38 164 PRO A O 1
ATOM 1292 N N . GLY A 1 165 ? 8.759 2.173 17.049 1.00 83.94 165 GLY A N 1
ATOM 1293 C CA . GLY A 1 165 ? 8.459 1.912 18.455 1.00 83.94 165 GLY A CA 1
ATOM 1294 C C . GLY A 1 165 ? 7.021 1.442 18.675 1.00 83.94 165 GLY A C 1
ATOM 1295 O O . GLY A 1 165 ? 6.810 0.603 19.547 1.00 83.94 165 GLY A O 1
ATOM 1296 N N . ARG A 1 166 ? 6.068 1.928 17.863 1.00 88.69 166 ARG A N 1
ATOM 1297 C CA . ARG A 1 166 ? 4.671 1.461 17.852 1.00 88.69 166 ARG A CA 1
ATOM 1298 C C . ARG A 1 166 ? 4.617 -0.008 17.424 1.00 88.69 166 ARG A C 1
ATOM 1300 O O . ARG A 1 166 ? 4.231 -0.866 18.214 1.00 88.69 166 ARG A O 1
ATOM 1307 N N . ALA A 1 167 ? 5.159 -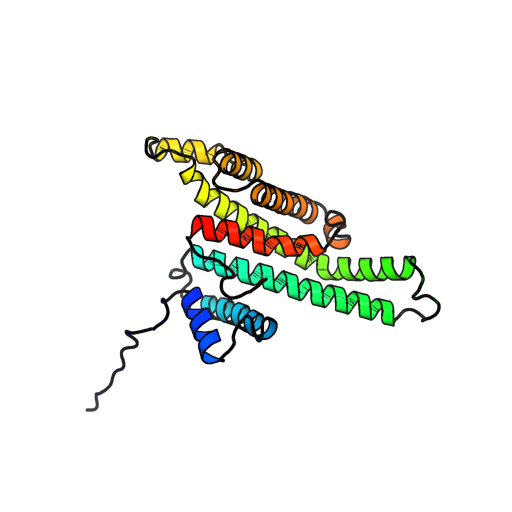0.312 16.244 1.00 89.00 167 ALA A N 1
ATOM 1308 C CA . ALA A 1 167 ? 5.248 -1.672 15.709 1.00 89.00 167 ALA A CA 1
ATOM 1309 C C . ALA A 1 167 ? 6.015 -2.642 16.634 1.00 89.00 167 ALA A C 1
ATOM 1311 O O . ALA A 1 167 ? 5.583 -3.767 16.877 1.00 89.00 167 ALA A O 1
ATOM 1312 N N . ASP A 1 168 ? 7.142 -2.205 17.204 1.00 88.94 168 ASP A N 1
ATOM 1313 C CA . ASP A 1 168 ? 7.949 -3.006 18.131 1.00 88.94 168 ASP A CA 1
ATOM 1314 C C . ASP A 1 168 ? 7.274 -3.259 19.485 1.00 88.94 168 ASP A C 1
ATOM 1316 O O . ASP A 1 168 ? 7.699 -4.178 20.195 1.00 88.94 168 ASP A O 1
ATOM 1320 N N . LEU A 1 169 ? 6.305 -2.431 19.888 1.00 88.25 169 LEU A N 1
ATOM 1321 C CA . LEU A 1 169 ? 5.494 -2.670 21.078 1.00 88.25 169 LEU A CA 1
ATOM 1322 C C . LEU A 1 169 ? 4.359 -3.645 20.760 1.00 88.25 169 LEU A C 1
ATOM 1324 O O . LEU A 1 169 ? 4.245 -4.659 21.445 1.00 88.25 169 LEU A O 1
ATOM 1328 N N . LEU A 1 170 ? 3.589 -3.383 19.702 1.00 91.00 170 LEU A N 1
ATOM 1329 C CA . LEU A 1 170 ? 2.469 -4.224 19.264 1.00 91.00 170 LEU A CA 1
ATOM 1330 C C . LEU A 1 170 ? 2.916 -5.673 19.008 1.00 91.00 170 LEU A C 1
ATOM 1332 O O . LEU A 1 170 ? 2.288 -6.615 19.489 1.00 91.00 170 LEU A O 1
ATOM 1336 N N . ALA A 1 171 ? 4.080 -5.860 18.379 1.00 90.94 171 ALA A N 1
ATOM 1337 C CA . ALA A 1 171 ? 4.659 -7.186 18.159 1.00 90.94 171 ALA A CA 1
ATOM 1338 C C . ALA A 1 171 ? 5.114 -7.891 19.452 1.00 90.94 171 ALA A C 1
ATOM 1340 O O . ALA A 1 171 ? 5.119 -9.116 19.531 1.00 90.94 171 ALA A O 1
ATOM 1341 N N . LYS A 1 172 ? 5.509 -7.138 20.490 1.00 89.25 172 LYS A N 1
ATOM 1342 C CA . LYS A 1 172 ? 5.853 -7.706 21.811 1.00 89.25 172 LYS A CA 1
ATOM 1343 C C . LYS A 1 172 ? 4.622 -8.006 22.660 1.00 89.25 172 LYS A C 1
ATOM 1345 O O . LYS A 1 172 ? 4.702 -8.884 23.516 1.00 89.25 172 LYS A O 1
ATOM 1350 N N . ALA A 1 173 ? 3.530 -7.275 22.446 1.00 87.94 173 ALA A N 1
ATOM 1351 C CA . ALA A 1 173 ? 2.224 -7.563 23.026 1.00 87.94 173 ALA A CA 1
ATOM 1352 C C . ALA A 1 173 ? 1.554 -8.779 22.357 1.00 87.94 173 ALA A C 1
ATOM 1354 O O . ALA A 1 173 ? 0.765 -9.463 23.000 1.00 87.94 173 ALA A O 1
ATOM 1355 N N . GLY A 1 174 ? 1.929 -9.088 21.109 1.00 89.56 174 GLY A N 1
ATOM 1356 C CA . GLY A 1 174 ? 1.377 -10.197 20.327 1.00 89.56 174 GLY A CA 1
ATOM 1357 C C . GLY A 1 174 ? 0.138 -9.826 19.509 1.00 89.56 174 GLY A C 1
ATOM 1358 O O . GLY A 1 174 ? -0.572 -10.729 19.086 1.00 89.56 174 GLY A O 1
ATOM 1359 N N . ILE A 1 175 ? -0.106 -8.526 19.305 1.00 92.44 175 ILE A N 1
ATOM 1360 C CA . ILE A 1 175 ? -1.213 -7.993 18.490 1.00 92.44 175 ILE A CA 1
ATOM 1361 C C . ILE A 1 175 ? -0.885 -8.123 16.997 1.00 92.44 175 ILE A C 1
ATOM 1363 O O . ILE A 1 175 ? -1.704 -8.595 16.220 1.00 92.44 175 ILE A O 1
ATOM 1367 N N . ILE A 1 176 ? 0.351 -7.783 16.608 1.00 94.38 176 ILE A N 1
ATOM 1368 C CA . ILE A 1 176 ? 0.875 -8.031 15.256 1.00 94.38 176 ILE A CA 1
ATOM 1369 C C . ILE A 1 176 ? 1.953 -9.118 15.294 1.00 94.38 176 ILE A C 1
ATOM 1371 O O . ILE A 1 176 ? 2.692 -9.241 16.275 1.00 94.38 176 ILE A O 1
ATOM 1375 N N . ASP A 1 177 ? 2.080 -9.889 14.217 1.00 94.69 177 ASP A N 1
ATOM 1376 C CA . ASP A 1 177 ? 3.118 -10.913 14.086 1.00 94.69 177 ASP A CA 1
ATOM 1377 C C . ASP A 1 177 ? 4.491 -10.331 13.661 1.00 94.69 177 ASP A C 1
ATOM 1379 O O . ASP A 1 177 ? 4.656 -9.144 13.348 1.00 94.69 177 ASP A O 1
ATOM 1383 N N . ASP A 1 178 ? 5.528 -11.179 13.687 1.00 93.56 178 ASP A N 1
ATOM 1384 C CA . ASP A 1 178 ? 6.889 -10.806 13.274 1.00 93.56 178 ASP A CA 1
ATOM 1385 C C . ASP A 1 178 ? 6.958 -10.388 11.791 1.00 93.56 178 ASP A C 1
ATOM 1387 O O . ASP A 1 178 ? 7.786 -9.546 11.442 1.00 93.56 178 ASP A O 1
ATOM 1391 N N . GLU A 1 179 ? 6.113 -10.965 10.931 1.00 94.62 179 GLU A N 1
ATOM 1392 C CA . GLU A 1 179 ? 6.043 -10.684 9.491 1.00 94.62 179 GLU A CA 1
ATOM 1393 C C . GLU A 1 179 ? 5.493 -9.278 9.238 1.00 94.62 179 GLU A C 1
ATOM 1395 O O . GLU A 1 179 ? 6.172 -8.451 8.627 1.00 94.62 179 GLU A O 1
ATOM 1400 N N . THR A 1 180 ? 4.338 -8.967 9.824 1.00 94.88 180 THR A N 1
ATOM 1401 C CA . THR A 1 180 ? 3.683 -7.657 9.795 1.00 94.88 180 THR A CA 1
ATOM 1402 C C . THR A 1 180 ? 4.628 -6.587 10.323 1.00 94.88 180 THR A C 1
ATOM 1404 O O . THR A 1 180 ? 4.884 -5.598 9.638 1.00 94.88 180 THR A O 1
ATOM 1407 N N . ARG A 1 181 ? 5.276 -6.808 11.479 1.00 94.75 181 ARG A N 1
ATOM 1408 C CA . ARG A 1 181 ? 6.287 -5.869 12.004 1.00 94.75 181 ARG A CA 1
ATOM 1409 C C . ARG A 1 181 ? 7.441 -5.640 11.018 1.00 94.75 181 ARG A C 1
ATOM 1411 O O . ARG A 1 181 ? 7.960 -4.525 10.928 1.00 94.75 181 ARG A O 1
ATOM 1418 N N . ASN A 1 182 ? 7.889 -6.673 10.308 1.00 94.06 182 ASN A N 1
ATOM 1419 C CA . ASN A 1 182 ? 8.978 -6.543 9.341 1.00 94.06 182 ASN A CA 1
ATOM 1420 C C . ASN A 1 182 ? 8.526 -5.794 8.071 1.00 94.06 182 ASN A C 1
ATOM 1422 O O . ASN A 1 182 ? 9.266 -4.922 7.613 1.00 94.06 182 ASN A O 1
ATOM 1426 N N . GLY A 1 183 ? 7.317 -6.045 7.559 1.00 94.19 183 GLY A N 1
ATOM 1427 C CA . GLY A 1 183 ? 6.730 -5.296 6.439 1.00 94.19 183 GLY A CA 1
ATOM 1428 C C . GLY A 1 183 ? 6.502 -3.819 6.776 1.00 94.19 183 GLY A C 1
ATOM 1429 O O . GLY A 1 183 ? 6.939 -2.937 6.039 1.00 94.19 183 GLY A O 1
ATOM 1430 N N . VAL A 1 184 ? 5.964 -3.532 7.963 1.00 94.38 184 VAL A N 1
ATOM 1431 C CA . VAL A 1 184 ? 5.833 -2.176 8.526 1.00 94.38 184 VAL A CA 1
ATOM 1432 C C . VAL A 1 184 ? 7.180 -1.440 8.541 1.00 94.38 184 VAL A C 1
ATOM 1434 O O . VAL A 1 184 ? 7.280 -0.300 8.074 1.00 94.38 184 VAL A O 1
ATOM 1437 N N . ARG A 1 185 ? 8.245 -2.087 9.043 1.00 93.62 185 ARG A N 1
ATOM 1438 C CA . ARG A 1 185 ? 9.609 -1.526 9.044 1.00 93.62 185 ARG A CA 1
ATOM 1439 C C . ARG A 1 185 ? 10.134 -1.291 7.625 1.00 93.62 185 ARG A C 1
ATOM 1441 O O . ARG A 1 185 ? 10.692 -0.223 7.381 1.00 93.62 185 ARG A O 1
ATOM 1448 N N . HIS A 1 186 ? 9.915 -2.234 6.710 1.00 94.12 186 HIS A N 1
ATOM 1449 C CA . HIS A 1 186 ? 10.304 -2.117 5.305 1.00 94.12 186 HIS A CA 1
ATOM 1450 C C . HIS A 1 186 ? 9.642 -0.909 4.628 1.00 94.12 186 HIS A C 1
ATOM 1452 O O . HIS A 1 186 ? 10.360 -0.075 4.078 1.00 94.12 186 HIS A O 1
ATOM 1458 N N . ILE A 1 187 ? 8.317 -0.749 4.757 1.00 95.44 187 ILE A N 1
ATOM 1459 C CA . ILE A 1 187 ? 7.569 0.406 4.227 1.00 95.44 187 ILE A CA 1
ATOM 1460 C C . ILE A 1 187 ? 8.218 1.716 4.680 1.00 95.44 187 ILE A C 1
ATOM 1462 O O . ILE A 1 187 ? 8.528 2.576 3.857 1.00 95.44 187 ILE A O 1
ATOM 1466 N N . ARG A 1 188 ? 8.522 1.849 5.977 1.00 93.44 188 ARG A N 1
ATOM 1467 C CA . ARG A 1 188 ? 9.185 3.045 6.514 1.00 93.44 188 ARG A CA 1
ATOM 1468 C C . ARG A 1 188 ? 10.604 3.249 5.994 1.00 93.44 188 ARG A C 1
ATOM 1470 O O . ARG A 1 188 ? 10.992 4.395 5.774 1.00 93.44 188 ARG A O 1
ATOM 1477 N N . GLU A 1 189 ? 11.409 2.198 5.894 1.00 93.00 189 GLU A N 1
ATOM 1478 C CA . GLU A 1 189 ? 12.808 2.309 5.463 1.00 93.00 189 GLU A CA 1
ATOM 1479 C C . GLU A 1 189 ? 12.891 2.746 3.998 1.00 93.00 189 GLU A C 1
ATOM 1481 O O . GLU A 1 189 ? 13.541 3.751 3.709 1.00 93.00 189 GLU A O 1
ATOM 1486 N N . ILE A 1 190 ? 12.115 2.114 3.114 1.00 94.88 190 ILE A N 1
ATOM 1487 C CA . ILE A 1 190 ? 12.014 2.516 1.706 1.00 94.88 190 ILE A CA 1
ATOM 1488 C C . ILE A 1 190 ? 11.415 3.919 1.576 1.00 94.88 190 ILE A C 1
ATOM 1490 O O . ILE A 1 190 ? 12.001 4.774 0.916 1.00 94.88 190 ILE A O 1
ATOM 1494 N N . ARG A 1 191 ? 10.300 4.219 2.261 1.00 94.94 191 ARG A N 1
ATOM 1495 C CA . ARG A 1 191 ? 9.685 5.560 2.251 1.00 94.94 191 ARG A CA 1
ATOM 1496 C C . ARG A 1 191 ? 10.660 6.633 2.727 1.00 94.94 191 ARG A C 1
ATOM 1498 O O . ARG A 1 191 ? 10.682 7.718 2.154 1.00 94.94 191 ARG A O 1
ATOM 1505 N N . ARG A 1 192 ? 11.479 6.367 3.752 1.00 93.69 192 ARG A N 1
ATOM 1506 C CA . ARG A 1 192 ? 12.527 7.295 4.211 1.00 93.69 192 ARG A CA 1
ATOM 1507 C C . ARG A 1 192 ? 13.520 7.573 3.086 1.00 93.69 192 ARG A C 1
ATOM 1509 O O . ARG A 1 192 ? 13.795 8.740 2.821 1.00 93.69 192 ARG A O 1
ATOM 1516 N N . ASP A 1 193 ? 14.039 6.531 2.451 1.00 93.94 193 ASP A N 1
ATOM 1517 C CA . ASP A 1 193 ? 15.127 6.665 1.482 1.00 93.94 193 ASP A CA 1
ATOM 1518 C C . ASP A 1 193 ? 14.631 7.314 0.182 1.00 93.94 193 ASP A C 1
ATOM 1520 O O . ASP A 1 193 ? 15.205 8.312 -0.249 1.00 93.94 193 ASP A O 1
ATOM 1524 N N . LEU A 1 194 ? 13.469 6.898 -0.334 1.00 93.19 194 LEU A N 1
ATOM 1525 C CA . LEU A 1 194 ? 12.808 7.549 -1.472 1.00 93.19 194 LEU A CA 1
ATOM 1526 C C . LEU A 1 194 ? 12.397 9.004 -1.177 1.00 93.19 194 LEU A C 1
ATOM 1528 O O . LEU A 1 194 ? 12.490 9.865 -2.047 1.00 93.19 194 LEU A O 1
ATOM 1532 N N . VAL A 1 195 ? 11.921 9.337 0.028 1.00 91.50 195 VAL A N 1
ATOM 1533 C CA . VAL A 1 195 ? 11.507 10.722 0.332 1.00 91.50 195 VAL A CA 1
ATOM 1534 C C . VAL A 1 195 ? 12.710 11.639 0.564 1.00 91.50 195 VAL A C 1
ATOM 1536 O O . VAL A 1 195 ? 12.648 12.807 0.167 1.00 91.50 195 VAL A O 1
ATOM 1539 N N . HIS A 1 196 ? 13.793 11.158 1.176 1.00 90.06 196 HIS A N 1
ATOM 1540 C CA . HIS A 1 196 ? 14.923 12.007 1.566 1.00 90.06 196 HIS A CA 1
ATOM 1541 C C . HIS A 1 196 ? 16.085 12.042 0.572 1.00 90.06 196 HIS A C 1
ATOM 1543 O O . HIS A 1 196 ? 16.807 13.041 0.575 1.00 90.06 196 HIS A O 1
ATOM 1549 N N . ASP A 1 197 ? 16.229 11.043 -0.297 1.00 90.00 197 ASP A N 1
ATOM 1550 C CA . ASP A 1 197 ? 17.163 11.082 -1.419 1.00 90.00 197 ASP A CA 1
ATOM 1551 C C . ASP A 1 197 ? 16.410 11.204 -2.753 1.00 90.00 197 ASP A C 1
ATOM 1553 O O . ASP A 1 197 ? 15.378 10.578 -2.983 1.00 90.00 197 ASP A O 1
ATOM 1557 N N . VAL A 1 198 ? 16.898 12.079 -3.631 1.00 83.75 198 VAL A N 1
ATOM 1558 C CA . VAL A 1 198 ? 16.306 12.313 -4.954 1.00 83.75 198 VAL A CA 1
ATOM 1559 C C . VAL A 1 198 ? 16.849 11.318 -5.977 1.00 83.75 198 VAL A C 1
ATOM 1561 O O . VAL A 1 198 ? 16.122 10.974 -6.905 1.00 83.75 198 VAL A O 1
ATOM 1564 N N . GLU A 1 199 ? 18.087 10.844 -5.819 1.00 87.19 199 GLU A N 1
ATOM 1565 C CA . GLU A 1 199 ? 18.685 9.840 -6.705 1.00 87.19 199 GLU A CA 1
ATOM 1566 C C . GLU A 1 199 ? 17.938 8.508 -6.569 1.00 87.19 199 GLU A C 1
ATOM 1568 O O . GLU A 1 199 ? 17.516 7.933 -7.574 1.00 87.19 199 GLU A O 1
ATOM 1573 N N . GLU A 1 200 ? 17.628 8.111 -5.332 1.00 88.62 200 GLU A N 1
ATOM 1574 C CA . GLU A 1 200 ? 16.928 6.857 -5.027 1.00 88.62 200 GLU A CA 1
ATOM 1575 C C . GLU A 1 200 ? 15.500 6.789 -5.576 1.00 88.62 200 GLU A C 1
ATOM 1577 O O . GLU A 1 200 ? 15.003 5.702 -5.854 1.00 88.62 200 GLU A O 1
ATOM 1582 N N . ARG A 1 201 ? 14.848 7.930 -5.833 1.00 84.25 201 ARG A N 1
ATOM 1583 C CA . ARG A 1 201 ? 13.551 7.956 -6.536 1.00 84.25 201 ARG A CA 1
ATOM 1584 C C . ARG A 1 201 ? 13.657 7.522 -7.988 1.00 84.25 201 ARG A C 1
ATOM 1586 O O . ARG A 1 201 ? 12.680 7.028 -8.529 1.00 84.25 201 ARG A O 1
ATOM 1593 N N . PHE A 1 202 ? 14.794 7.769 -8.633 1.00 83.81 202 PHE A N 1
ATOM 1594 C CA . PHE A 1 202 ? 14.996 7.504 -10.058 1.00 83.81 202 PHE A CA 1
ATOM 1595 C C . PHE A 1 202 ? 15.690 6.165 -10.308 1.00 83.81 202 PHE A C 1
ATOM 1597 O O . PHE A 1 202 ? 15.416 5.520 -11.317 1.00 83.81 202 PHE A O 1
ATOM 1604 N N . THR A 1 203 ? 16.576 5.747 -9.403 1.00 86.75 203 THR A N 1
ATOM 1605 C CA . THR A 1 203 ? 17.246 4.439 -9.449 1.00 86.75 203 THR A CA 1
ATOM 1606 C C . THR A 1 203 ? 16.409 3.334 -8.809 1.00 86.75 203 THR A C 1
ATOM 1608 O O . THR A 1 203 ? 16.583 2.170 -9.159 1.00 86.75 203 THR A O 1
ATOM 1611 N N . LEU A 1 204 ? 15.532 3.675 -7.856 1.00 88.56 204 LEU A N 1
ATOM 1612 C CA . LEU A 1 204 ? 14.861 2.729 -6.961 1.00 88.56 204 LEU A CA 1
ATOM 1613 C C . LEU A 1 204 ? 15.838 1.738 -6.303 1.00 88.56 204 LEU A C 1
ATOM 1615 O O . LEU A 1 204 ? 15.470 0.597 -6.050 1.00 88.56 204 LEU A O 1
ATOM 1619 N N . SER A 1 205 ? 17.081 2.149 -6.018 1.00 86.25 205 SER A N 1
ATOM 1620 C CA . SER A 1 205 ? 18.101 1.232 -5.479 1.00 86.25 205 SER A CA 1
ATOM 1621 C C . SER A 1 205 ? 17.797 0.634 -4.090 1.00 86.25 205 SER A C 1
ATOM 1623 O O . SER A 1 205 ? 18.205 -0.506 -3.864 1.00 86.25 205 SER A O 1
ATOM 1625 N N . PRO A 1 206 ? 17.012 1.275 -3.188 1.00 86.62 206 PRO A N 1
ATOM 1626 C CA . PRO A 1 206 ? 16.551 0.629 -1.954 1.00 86.62 206 PRO A CA 1
ATOM 1627 C C . PRO A 1 206 ? 15.641 -0.586 -2.210 1.00 86.62 206 PRO A C 1
ATOM 1629 O O . PRO A 1 206 ? 15.466 -1.429 -1.329 1.00 86.62 206 PRO A O 1
ATOM 1632 N N . LEU A 1 207 ? 15.071 -0.679 -3.416 1.00 84.69 207 LEU A N 1
ATOM 1633 C CA . LEU A 1 207 ? 14.322 -1.817 -3.934 1.00 84.69 207 LEU A CA 1
ATOM 1634 C C . LEU A 1 207 ? 15.195 -2.554 -4.958 1.00 84.69 207 LEU A C 1
ATOM 1636 O O . LEU A 1 207 ? 14.994 -2.451 -6.169 1.00 84.69 207 LEU A O 1
ATOM 1640 N N . GLU A 1 208 ? 16.198 -3.289 -4.465 1.00 77.12 208 GLU A N 1
ATOM 1641 C CA . GLU A 1 208 ? 16.975 -4.223 -5.299 1.00 77.12 208 GLU A CA 1
ATOM 1642 C C . GLU A 1 208 ? 16.021 -5.163 -6.057 1.00 77.12 208 GLU A C 1
ATOM 1644 O O . GLU A 1 208 ? 16.129 -5.317 -7.273 1.00 77.12 208 GLU A O 1
ATOM 1649 N N . ASP A 1 209 ? 15.033 -5.682 -5.327 1.00 83.19 209 ASP A N 1
ATOM 1650 C CA . ASP A 1 209 ? 13.884 -6.437 -5.812 1.00 83.19 209 ASP A CA 1
ATOM 1651 C C . ASP A 1 209 ? 12.633 -5.537 -5.796 1.00 83.19 209 ASP A C 1
ATOM 1653 O O . ASP A 1 209 ? 12.228 -5.051 -4.733 1.00 83.19 209 ASP A O 1
ATOM 1657 N N . LEU A 1 210 ? 12.061 -5.279 -6.979 1.00 83.31 210 LEU A N 1
ATOM 1658 C CA . LEU A 1 210 ? 10.856 -4.459 -7.142 1.00 83.31 210 LEU A CA 1
ATOM 1659 C C . LEU A 1 210 ? 9.585 -5.215 -6.745 1.00 83.31 210 LEU A C 1
ATOM 1661 O O . LEU A 1 210 ? 8.644 -4.565 -6.292 1.00 83.31 210 LEU A O 1
ATOM 1665 N N . ASP A 1 211 ? 9.569 -6.549 -6.839 1.00 85.38 211 ASP A N 1
ATOM 1666 C CA . ASP A 1 211 ? 8.381 -7.373 -6.574 1.00 85.38 211 ASP A CA 1
ATOM 1667 C C . ASP A 1 211 ? 7.939 -7.243 -5.104 1.00 85.38 211 ASP A C 1
ATOM 1669 O O . ASP A 1 211 ? 6.770 -7.412 -4.772 1.00 85.38 211 ASP A O 1
ATOM 1673 N N . ARG A 1 212 ? 8.851 -6.816 -4.219 1.00 87.19 212 ARG A N 1
ATOM 1674 C CA . ARG A 1 212 ? 8.588 -6.480 -2.808 1.00 87.19 212 ARG A CA 1
ATOM 1675 C C . ARG A 1 212 ? 7.631 -5.305 -2.589 1.00 87.19 212 ARG A C 1
ATOM 1677 O O . ARG A 1 212 ? 7.215 -5.063 -1.456 1.00 87.19 212 ARG A O 1
ATOM 1684 N N . ILE A 1 213 ? 7.265 -4.567 -3.638 1.00 90.25 213 ILE A N 1
ATOM 1685 C CA . ILE A 1 213 ? 6.153 -3.613 -3.566 1.00 90.25 213 ILE A CA 1
ATOM 1686 C C . ILE A 1 213 ? 4.800 -4.337 -3.439 1.00 90.25 213 ILE A C 1
ATOM 1688 O O . ILE A 1 213 ? 3.888 -3.812 -2.802 1.00 90.25 213 ILE A O 1
ATOM 1692 N N . ASN A 1 214 ? 4.696 -5.564 -3.960 1.00 89.69 214 ASN A N 1
ATOM 1693 C CA . ASN A 1 214 ? 3.492 -6.396 -3.919 1.00 89.69 214 ASN A CA 1
ATOM 1694 C C . ASN A 1 214 ? 3.245 -7.016 -2.533 1.00 89.69 214 ASN A C 1
ATOM 1696 O O . ASN A 1 214 ? 2.133 -7.451 -2.254 1.00 89.69 214 ASN A O 1
ATOM 1700 N N . ASP A 1 215 ? 4.230 -6.963 -1.627 1.00 91.12 215 ASP A N 1
ATOM 1701 C CA . ASP A 1 215 ? 4.041 -7.279 -0.203 1.00 91.12 215 ASP A CA 1
ATOM 1702 C C . ASP A 1 215 ? 3.133 -6.239 0.499 1.00 91.12 215 ASP A C 1
ATOM 1704 O O . ASP A 1 215 ? 2.584 -6.510 1.570 1.00 91.12 215 ASP A O 1
ATOM 1708 N N . ILE A 1 216 ? 3.003 -5.016 -0.047 1.00 94.75 216 ILE A N 1
ATOM 1709 C CA . ILE A 1 216 ? 2.323 -3.903 0.636 1.00 94.75 216 ILE A CA 1
ATOM 1710 C C . ILE A 1 216 ? 0.837 -4.203 0.887 1.00 94.75 216 ILE A C 1
ATOM 1712 O O . ILE A 1 216 ? 0.457 -4.121 2.056 1.00 94.75 216 ILE A O 1
ATOM 1716 N N . PRO A 1 217 ? -0.005 -4.560 -0.110 1.00 93.88 217 PRO A N 1
ATOM 1717 C CA . PRO A 1 217 ? -1.425 -4.837 0.114 1.00 93.88 217 PRO A CA 1
ATOM 1718 C C . PRO A 1 217 ? -1.680 -5.822 1.259 1.00 93.88 217 PRO A C 1
ATOM 1720 O O . PRO A 1 217 ? -2.450 -5.496 2.157 1.00 93.88 217 PRO A O 1
ATOM 1723 N N . THR A 1 218 ? -0.954 -6.941 1.323 1.00 92.75 218 THR A N 1
ATOM 1724 C CA . THR A 1 218 ? -1.075 -7.935 2.406 1.00 92.75 218 THR A CA 1
ATOM 1725 C C . THR A 1 218 ? -0.791 -7.348 3.792 1.00 92.75 218 THR A C 1
ATOM 1727 O O . THR A 1 218 ? -1.469 -7.680 4.762 1.00 92.75 218 THR A O 1
ATOM 1730 N N . ILE A 1 219 ? 0.198 -6.456 3.909 1.00 95.00 219 ILE A N 1
ATOM 1731 C CA . ILE A 1 219 ? 0.522 -5.781 5.176 1.00 95.00 219 ILE A CA 1
ATOM 1732 C C . ILE A 1 219 ? -0.565 -4.769 5.556 1.00 95.00 219 ILE A C 1
ATOM 1734 O O . ILE A 1 219 ? -0.889 -4.651 6.738 1.00 95.00 219 ILE A O 1
ATOM 1738 N N . LEU A 1 220 ? -1.128 -4.052 4.577 1.00 96.12 220 LEU A N 1
ATOM 1739 C CA . LEU A 1 220 ? -2.228 -3.119 4.825 1.00 96.12 220 LEU A CA 1
ATOM 1740 C C . LEU A 1 220 ? -3.502 -3.865 5.238 1.00 96.12 220 LEU A C 1
ATOM 1742 O O . LEU A 1 220 ? -4.148 -3.431 6.185 1.00 96.12 220 LEU A O 1
ATOM 1746 N N . ASP A 1 221 ? -3.820 -4.995 4.596 1.00 95.12 221 ASP A N 1
ATOM 1747 C CA . ASP A 1 221 ? -5.017 -5.788 4.902 1.00 95.12 221 ASP A CA 1
ATOM 1748 C C . ASP A 1 221 ? -4.992 -6.324 6.327 1.00 95.12 221 ASP A C 1
ATOM 1750 O O . ASP A 1 221 ? -5.922 -6.087 7.088 1.00 95.12 221 ASP A O 1
ATOM 1754 N N . LYS A 1 222 ? -3.880 -6.963 6.722 1.00 95.00 222 LYS A N 1
ATOM 1755 C CA . LYS A 1 222 ? -3.702 -7.488 8.083 1.00 95.00 222 LYS A CA 1
ATOM 1756 C C . LYS A 1 222 ? -3.885 -6.402 9.144 1.00 95.00 222 LYS A C 1
ATOM 1758 O O . LYS A 1 222 ? -4.469 -6.658 10.189 1.00 95.00 222 LYS A O 1
ATOM 1763 N N . LEU A 1 223 ? -3.361 -5.197 8.906 1.00 95.75 223 LEU A N 1
ATOM 1764 C CA . LEU A 1 223 ? -3.501 -4.084 9.849 1.00 95.75 223 LEU A CA 1
ATOM 1765 C C . LEU A 1 223 ? -4.921 -3.509 9.862 1.00 95.75 223 LEU A C 1
ATOM 1767 O O . LEU A 1 223 ? -5.405 -3.144 10.926 1.00 95.75 223 LEU A O 1
ATOM 1771 N N . TYR A 1 224 ? -5.583 -3.460 8.709 1.00 96.12 224 TYR A N 1
ATOM 1772 C CA . TYR A 1 224 ? -6.963 -3.008 8.580 1.00 96.12 224 TYR A CA 1
ATOM 1773 C C . TYR A 1 224 ? -7.951 -3.977 9.250 1.00 96.12 224 TYR A C 1
ATOM 1775 O O . TYR A 1 224 ? -8.804 -3.544 10.022 1.00 96.12 224 TYR A O 1
ATOM 1783 N N . GLU A 1 225 ? -7.781 -5.286 9.039 1.00 95.06 225 GLU A N 1
ATOM 1784 C CA . GLU A 1 225 ? -8.580 -6.338 9.680 1.00 95.06 225 GLU A CA 1
ATOM 1785 C C . GLU A 1 225 ? -8.421 -6.310 11.205 1.00 95.06 225 GLU A C 1
ATOM 1787 O O . GLU A 1 225 ? -9.416 -6.405 11.919 1.00 95.06 225 GLU A O 1
ATOM 1792 N N . LEU A 1 226 ? -7.202 -6.089 11.713 1.00 94.69 226 LEU A N 1
ATOM 1793 C CA . LEU A 1 226 ? -6.954 -5.939 13.152 1.00 94.69 226 LEU A CA 1
ATOM 1794 C C . LEU A 1 226 ? -7.613 -4.693 13.771 1.00 94.69 226 LEU A C 1
ATOM 1796 O O . LEU A 1 226 ? -7.875 -4.700 14.968 1.00 94.69 226 LEU A O 1
ATOM 1800 N N . VAL A 1 227 ? -7.849 -3.623 13.002 1.00 94.50 227 VAL A N 1
ATOM 1801 C CA . VAL A 1 227 ? -8.445 -2.372 13.513 1.00 94.50 227 VAL A CA 1
ATOM 1802 C C . VAL A 1 227 ? -9.970 -2.344 13.357 1.00 94.50 227 VAL A C 1
ATOM 1804 O O . VAL A 1 227 ? -10.654 -1.772 14.208 1.00 94.50 227 VAL A O 1
ATOM 1807 N N . TYR A 1 228 ? -10.513 -2.941 12.291 1.00 93.88 228 TYR A N 1
ATOM 1808 C CA . TYR A 1 228 ? -11.928 -2.805 11.915 1.00 93.88 228 TYR A CA 1
ATOM 1809 C C . TYR A 1 228 ? -12.708 -4.129 11.823 1.00 93.88 228 TYR A C 1
ATOM 1811 O O . TYR A 1 228 ? -13.873 -4.104 11.426 1.00 93.88 228 TYR A O 1
ATOM 1819 N N . ASP A 1 229 ? -12.108 -5.275 12.170 1.00 91.62 229 ASP A N 1
ATOM 1820 C CA . ASP A 1 229 ? -12.718 -6.620 12.109 1.00 91.62 229 ASP A CA 1
ATOM 1821 C C . ASP A 1 229 ? -13.220 -7.038 10.698 1.00 91.62 229 ASP A C 1
ATOM 1823 O O . ASP A 1 229 ? -14.094 -7.901 10.554 1.00 91.62 229 ASP A O 1
ATOM 1827 N N . GLN A 1 230 ? -12.676 -6.438 9.631 1.00 89.25 230 GLN A N 1
ATOM 1828 C CA . GLN A 1 230 ? -13.005 -6.742 8.230 1.00 89.25 230 GLN A CA 1
ATOM 1829 C C . GLN A 1 230 ? -11.803 -6.514 7.299 1.00 89.25 230 GLN A C 1
ATOM 1831 O O . GLN A 1 230 ? -10.975 -5.655 7.569 1.00 89.25 230 GLN A O 1
ATOM 1836 N N . SER A 1 231 ? -11.722 -7.240 6.179 1.00 88.44 231 SER A N 1
ATOM 1837 C CA . SER A 1 231 ? -10.653 -7.078 5.176 1.00 88.44 231 SER A CA 1
ATOM 1838 C C . SER A 1 231 ? -10.894 -5.862 4.265 1.00 88.44 231 SER A C 1
ATOM 1840 O O . SER A 1 231 ? -12.014 -5.627 3.795 1.00 88.44 231 SER A O 1
ATOM 1842 N N . ALA A 1 232 ? -9.829 -5.108 3.976 1.00 82.25 232 ALA A N 1
ATOM 1843 C CA . ALA A 1 232 ? -9.817 -4.033 2.984 1.00 82.25 232 ALA A CA 1
ATOM 1844 C C . ALA A 1 232 ? -9.849 -4.583 1.550 1.00 82.25 232 ALA A C 1
ATOM 1846 O O . ALA A 1 232 ? -10.363 -3.926 0.647 1.00 82.25 232 ALA A O 1
ATOM 1847 N N . TYR A 1 233 ? -9.335 -5.795 1.338 1.00 73.19 233 TYR A N 1
ATOM 1848 C CA . TYR A 1 233 ? -9.276 -6.457 0.035 1.00 73.19 233 TYR A CA 1
ATOM 1849 C C . TYR A 1 233 ? -10.215 -7.663 -0.077 1.00 73.19 233 TYR A C 1
ATOM 1851 O O . TYR A 1 233 ? -9.995 -8.537 -0.907 1.00 73.19 233 TYR A O 1
ATOM 1859 N N . GLN A 1 234 ? -11.339 -7.672 0.651 1.00 61.47 234 GLN A N 1
ATOM 1860 C CA . GLN A 1 234 ? -12.389 -8.708 0.554 1.00 61.47 234 GLN A CA 1
ATOM 1861 C C . GLN A 1 234 ? -12.919 -8.986 -0.876 1.00 61.47 234 GLN A C 1
ATOM 1863 O O . GLN A 1 234 ? -13.665 -9.944 -1.075 1.00 61.47 234 GLN A O 1
ATOM 1868 N N . TYR A 1 235 ? -12.574 -8.136 -1.853 1.00 54.19 235 TYR A N 1
ATOM 1869 C CA . TYR A 1 235 ? -12.922 -8.241 -3.273 1.00 54.19 235 TYR A CA 1
ATOM 1870 C C . TYR A 1 235 ? -11.698 -8.242 -4.219 1.00 54.19 235 TYR A C 1
ATOM 1872 O O . TYR A 1 235 ? -11.850 -8.042 -5.423 1.00 54.19 235 TYR A O 1
ATOM 1880 N N . VAL A 1 236 ? -10.484 -8.456 -3.709 1.00 51.16 236 VAL A N 1
ATOM 1881 C CA . VAL A 1 236 ? -9.257 -8.607 -4.508 1.00 51.16 236 VAL A CA 1
ATOM 1882 C C . VAL A 1 236 ? -8.543 -9.869 -4.015 1.00 51.16 236 VAL A C 1
ATOM 1884 O O . VAL A 1 236 ? -7.787 -9.816 -3.053 1.00 51.16 236 VAL A O 1
ATOM 1887 N N . ASP A 1 237 ? -8.845 -11.010 -4.644 1.00 42.94 237 ASP A N 1
ATOM 1888 C CA . ASP A 1 237 ? -8.181 -12.290 -4.348 1.00 42.94 237 ASP A CA 1
ATOM 1889 C C . ASP A 1 237 ? -6.676 -12.237 -4.702 1.00 42.94 237 ASP A C 1
ATOM 1891 O O . ASP A 1 237 ? -6.284 -11.547 -5.649 1.00 42.94 237 ASP A O 1
ATOM 1895 N N . GLU A 1 238 ? -5.874 -13.001 -3.944 1.00 37.22 238 GLU A N 1
ATOM 1896 C CA . GLU A 1 238 ? -4.412 -13.201 -4.081 1.00 37.22 238 GLU A CA 1
ATOM 1897 C C . GLU A 1 238 ? -3.957 -13.768 -5.447 1.00 37.22 238 GLU A C 1
ATOM 1899 O O . GLU A 1 238 ? -4.581 -14.738 -5.946 1.00 37.22 238 GLU A O 1
#

InterPro domains:
  IPR038026 MtlR-like superfamily [SSF158668] (120-218)

Sequence (238 aa):
MDDDRQEDDSDSEYPPDVHGYVRSRLDREGLNTSDHPREASDLIEKAASDYIVFTDASEIEDYEYHYITAVRIATMIGAGEDKFQEQAEEFLSSIPADLLDDEAAKQVAESAGRFTIGNNVTLVYSMAYEFVDDMLEHLLPEVLSDDVDDGTGNVLVSQIQSYPGRADLLAKAGIIDDETRNGVRHIREIRRDLVHDVEERFTLSPLEDLDRINDIPTILDKLYELVYDQSAYQYVDE

Organism: NCBI:txid1202767

pLDDT: mean 84.26, std 13.65, range [34.25, 97.25]

Secondary structure (DSSP, 8-state):
------------SS-SSHHHHHHHHHHHHT--TTTSHHHHHHHHHHHHHHHHHHS-TTT--HHHHHHHHHHHHHHHHHHHHHHHHHHHHHHHHHS-GGGTT-HHHHHHHHHHHHHHHHHHHHHHHHHHHHHHHHHHHHHGGGGS-TTS-HHHHHHHHTT--SHHHHHHHHHHHTSS-HHHHHHHHHHHHHHHHHHH-SHHHHH-TT-SSSGGGTHHHHHHHHHHHHHHSS-TTTTS--

Radius of gyration: 22.01 Å; chains: 1; bounding box: 78×32×67 Å

Foldseek 3Di:
DDDDDDDDPPDQVADPALVSQLVVQCVVVVHACVVCVVVSLVSSLVSLVVCVVPDDPVPHDPLSVLLNLLSVLVVLLVVLVVQLCVQLVVQLVPDPPVCSPPPVSNVVSNLRSLQVSLVSLLVSLVSLLVSLLVLLLLCQVVLPDPPQDPVRSVVVSVVQVDQLSSLVSCCVVVLDDPLLSVLSVLSVVLNCCSVVDVVCSSRVVSCPPSCSSVVRSVSSQSSSCSNPVDGSPPSNDD